Protein AF-A0A0F9FRK3-F1 (afdb_monomer)

Organism: NCBI:txid412755

pLDDT: mean 92.12, std 8.92, range [50.19, 98.56]

Secondary structure (DSSP, 8-state):
--SSHHHHHHHHHHHHHHHHHHHHH--TTHHHHHHHHHHHHHHHHHHHHHHT-SSHHHHHHHHHHHHHHHHHHHHHHHHHHHHHH--HHHHHHHHHHHHHHHHHHHHHHH--EEEEE-TTS-EEEEETTBBTTTBT-THHHHHHHHHHHHGGGGGTTTTHHHHHHHHHHHHHHHHHGGGS---TTHHHHHHHHHHHHTT-

Radius of gyration: 16.29 Å; Cα contacts (8 Å, |Δi|>4): 281; chains: 1; bounding box: 41×32×46 Å

Solvent-accessible surface area (backbone atoms only — not comparable to full-atom values): 10179 Å² total; per-residue (Å²): 52,48,77,42,39,65,57,13,44,52,32,21,52,55,15,44,53,47,19,53,49,31,45,71,67,54,52,94,54,23,53,39,52,18,54,34,32,44,38,53,27,48,37,29,48,27,48,22,49,39,65,70,40,92,48,69,69,56,30,26,54,26,48,41,54,28,53,51,33,58,48,38,33,25,21,47,35,14,41,34,41,16,75,69,66,70,39,65,68,32,46,54,50,20,55,53,30,47,51,52,37,52,53,46,55,51,44,58,76,76,55,58,42,51,76,48,73,43,100,86,58,25,73,41,74,42,37,80,71,46,46,60,86,27,40,86,42,73,64,47,51,59,49,47,58,46,31,63,51,57,44,45,66,80,45,62,76,61,31,51,68,56,52,49,54,53,50,52,48,52,50,50,30,65,72,62,30,89,78,77,50,80,58,40,57,54,40,59,48,45,34,50,48,38,60,53,54,74,80,87

Mean predicted aligned error: 3.76 Å

Nearest PDB structures (foldseek):
  7sin-assembly1_A  TM=5.332E-01  e=2.262E-02  Homo sapiens
  8jd4-assembly1_2  TM=5.357E-01  e=2.486E-01  Homo sapiens
  8zrk-assembly1_R  TM=4.343E-01  e=4.580E-01  Homo sapiens
  7wz4-assembly1_R  TM=3.984E-01  e=6.670E-01  Homo sapiens
  8tr0-assembly1_A  TM=4.541E-01  e=1.415E+00  Rattus norvegicus

Foldseek 3Di:
DALALVLLVVLLVLLQVLLVVLVVVDPLCSPLLSQLLNLLSVLSVLVSQLRPDPDQVSNQVSLLVNLLSLLCNLLSNLVSLCVSQVDPVSVVLNVVSVVLSVVSVVCSVVWGKDWDQDPVSDIDIDIPQDRSNQRVHVCRVVSSLCSNCVSLVSVPPLCVQLNVLVVVQVVVQVVVPPVPDRDNCSSVSSSSSSVSSVSD

Structure (mmCIF, N/CA/C/O backbone):
data_AF-A0A0F9FRK3-F1
#
_entry.id   AF-A0A0F9FRK3-F1
#
loop_
_atom_site.group_PDB
_atom_site.id
_atom_site.type_symbol
_atom_site.label_atom_id
_atom_site.label_alt_id
_atom_site.label_comp_id
_atom_site.label_asym_id
_atom_site.label_entity_id
_atom_site.label_seq_id
_atom_site.pdbx_PDB_ins_code
_atom_site.Cartn_x
_atom_site.Cartn_y
_atom_site.Cartn_z
_atom_site.occupancy
_atom_site.B_iso_or_equiv
_atom_site.auth_seq_id
_atom_site.auth_comp_id
_atom_site.auth_asym_id
_atom_site.auth_atom_id
_atom_site.pdbx_PDB_model_num
ATOM 1 N N . MET A 1 1 ? 3.952 -10.136 -4.970 1.00 69.19 1 MET A N 1
ATOM 2 C CA . MET A 1 1 ? 3.601 -9.883 -6.372 1.00 69.19 1 MET A CA 1
ATOM 3 C C . MET A 1 1 ? 2.998 -11.137 -6.967 1.00 69.19 1 MET A C 1
ATOM 5 O O . MET A 1 1 ? 3.603 -12.188 -6.880 1.00 69.19 1 MET A O 1
ATOM 9 N N . CYS A 1 2 ? 1.773 -11.082 -7.466 1.00 80.06 2 CYS A N 1
ATOM 10 C CA . CYS A 1 2 ? 1.124 -12.272 -7.999 1.00 80.06 2 CYS A CA 1
ATOM 11 C C . CYS A 1 2 ? 1.830 -12.811 -9.257 1.00 80.06 2 CYS A C 1
ATOM 13 O O . CYS A 1 2 ? 2.421 -12.062 -10.035 1.00 80.06 2 CYS A O 1
ATOM 15 N N . TYR A 1 3 ? 1.754 -14.129 -9.450 1.00 84.94 3 TYR A N 1
ATOM 16 C CA . TYR A 1 3 ? 2.494 -14.848 -10.496 1.00 84.94 3 TYR A CA 1
ATOM 17 C C . TYR A 1 3 ? 1.849 -14.777 -11.889 1.00 84.94 3 TYR A C 1
ATOM 19 O O . TYR A 1 3 ? 2.476 -15.162 -12.873 1.00 84.94 3 TYR A O 1
ATOM 27 N N . SER A 1 4 ? 0.595 -14.329 -11.984 1.00 89.38 4 SER A N 1
ATOM 28 C CA . SER A 1 4 ? -0.140 -14.241 -13.248 1.00 89.38 4 SER A CA 1
ATOM 29 C C . SER A 1 4 ? -1.269 -13.211 -13.184 1.00 89.38 4 SER A C 1
ATOM 31 O O . SER A 1 4 ? -1.700 -12.812 -12.094 1.00 89.38 4 SER A O 1
ATOM 33 N N . THR A 1 5 ? -1.786 -12.821 -14.356 1.00 92.19 5 THR A N 1
ATOM 34 C CA . THR A 1 5 ? -2.973 -11.960 -14.488 1.00 92.19 5 THR A CA 1
ATOM 35 C C . THR A 1 5 ? -4.166 -12.534 -13.727 1.00 92.19 5 THR A C 1
ATOM 37 O O . THR A 1 5 ? -4.841 -11.814 -12.994 1.00 92.19 5 THR A O 1
ATOM 40 N N . GLU A 1 6 ? -4.422 -13.834 -13.877 1.00 94.19 6 GLU A N 1
ATOM 41 C CA . GLU A 1 6 ? -5.564 -14.524 -13.277 1.00 94.19 6 GLU A CA 1
ATOM 42 C C . GLU A 1 6 ? -5.482 -14.493 -11.752 1.00 94.19 6 GLU A C 1
ATOM 44 O O . GLU A 1 6 ? -6.454 -14.123 -11.094 1.00 94.19 6 GLU A O 1
ATOM 49 N N . SER A 1 7 ? -4.318 -14.822 -11.177 1.00 91.12 7 SER A N 1
ATOM 50 C CA . SER A 1 7 ? -4.131 -14.786 -9.723 1.00 91.12 7 SER A CA 1
ATOM 51 C C . SER A 1 7 ? -4.318 -13.374 -9.162 1.00 91.12 7 SER A C 1
ATOM 53 O O . SER A 1 7 ? -4.981 -13.204 -8.137 1.00 91.12 7 SER A O 1
ATOM 55 N N . SER A 1 8 ? -3.789 -12.357 -9.849 1.00 92.50 8 SER A N 1
ATOM 56 C CA . SER A 1 8 ? -3.961 -10.949 -9.479 1.00 92.50 8 SER A CA 1
ATOM 57 C C . SER A 1 8 ? -5.436 -10.522 -9.496 1.00 92.50 8 SER A C 1
ATOM 59 O O . SER A 1 8 ? -5.916 -9.928 -8.529 1.00 92.50 8 SER A O 1
ATOM 61 N N . LEU A 1 9 ? -6.184 -10.863 -10.551 1.00 95.12 9 LEU A N 1
ATOM 62 C CA . LEU A 1 9 ? -7.606 -10.521 -10.661 1.00 95.12 9 LEU A CA 1
ATOM 63 C C . LEU A 1 9 ? -8.463 -11.245 -9.620 1.00 95.12 9 LEU A C 1
ATOM 65 O O . LEU A 1 9 ? -9.326 -10.618 -9.010 1.00 95.12 9 LEU A O 1
ATOM 69 N N . ILE A 1 10 ? -8.213 -12.534 -9.376 1.00 95.38 10 ILE A N 1
ATOM 70 C CA . ILE A 1 10 ? -8.935 -13.304 -8.353 1.00 95.38 10 ILE A CA 1
ATOM 71 C C . ILE A 1 10 ? -8.713 -12.683 -6.970 1.00 95.38 10 ILE A C 1
ATOM 73 O O . ILE A 1 10 ? -9.680 -12.448 -6.242 1.00 95.38 10 ILE A O 1
ATOM 77 N N . ALA A 1 11 ? -7.462 -12.366 -6.621 1.00 94.62 11 ALA A N 1
ATOM 78 C CA . ALA A 1 11 ? -7.140 -11.718 -5.353 1.00 94.62 11 ALA A CA 1
ATOM 79 C C . ALA A 1 11 ? -7.850 -10.362 -5.212 1.00 94.62 11 ALA A C 1
ATOM 81 O O . ALA A 1 11 ? -8.456 -10.092 -4.174 1.00 94.62 11 ALA A O 1
ATOM 82 N N . TRP A 1 12 ? -7.839 -9.541 -6.268 1.00 96.62 12 TRP A N 1
ATOM 83 C CA . TRP A 1 12 ? -8.541 -8.258 -6.288 1.00 96.62 12 TRP A CA 1
ATOM 84 C C . TRP A 1 12 ? -10.053 -8.417 -6.084 1.00 96.62 12 TRP A C 1
ATOM 86 O O . TRP A 1 12 ? -10.611 -7.762 -5.205 1.00 96.62 12 TRP A O 1
ATOM 96 N N . VAL A 1 13 ? -10.711 -9.314 -6.828 1.00 97.75 13 VAL A N 1
ATOM 97 C CA . VAL A 1 13 ? -12.161 -9.551 -6.711 1.00 97.75 13 VAL A CA 1
ATOM 98 C C . VAL A 1 13 ? -12.533 -9.981 -5.294 1.00 97.75 13 VAL A C 1
ATOM 100 O O . VAL A 1 13 ? -13.445 -9.400 -4.704 1.00 97.75 13 VAL A O 1
ATOM 103 N N . ILE A 1 14 ? -11.816 -10.956 -4.723 1.00 97.50 14 ILE A N 1
ATOM 104 C CA . ILE A 1 14 ? -12.076 -11.437 -3.358 1.00 97.50 14 ILE A CA 1
ATOM 105 C C . ILE A 1 14 ? -11.960 -10.280 -2.360 1.00 97.50 14 ILE A C 1
ATOM 107 O O . ILE A 1 14 ? -12.875 -10.049 -1.566 1.00 97.50 14 ILE A O 1
ATOM 111 N N . SER A 1 15 ? -10.865 -9.519 -2.419 1.00 97.38 15 SER A N 1
ATOM 112 C CA . SER A 1 15 ? -10.636 -8.394 -1.513 1.00 97.38 15 SER A CA 1
ATOM 113 C C . SER A 1 15 ? -11.670 -7.281 -1.674 1.00 97.38 15 SER A C 1
ATOM 115 O O . SER A 1 15 ? -12.156 -6.763 -0.670 1.00 97.38 15 SER A O 1
ATOM 117 N N . VAL A 1 16 ? -12.068 -6.930 -2.899 1.00 98.00 16 VAL A N 1
ATOM 118 C CA . VAL A 1 16 ? -13.096 -5.905 -3.136 1.00 98.00 16 VAL A CA 1
ATOM 119 C C . VAL A 1 16 ? -14.448 -6.339 -2.587 1.00 98.00 16 VAL A C 1
ATOM 121 O O . VAL A 1 16 ? -15.093 -5.542 -1.907 1.00 98.00 16 VAL A O 1
ATOM 124 N N . VAL A 1 17 ? -14.862 -7.588 -2.819 1.00 98.44 17 VAL A N 1
ATOM 125 C CA . VAL A 1 17 ? -16.123 -8.128 -2.284 1.00 98.44 17 VAL A CA 1
ATOM 126 C C . VAL A 1 17 ? -16.128 -8.073 -0.758 1.00 98.44 17 VAL A C 1
ATOM 128 O O . VAL A 1 17 ? -17.098 -7.594 -0.166 1.00 98.44 17 VAL A O 1
ATOM 131 N N . ILE A 1 18 ? -15.036 -8.491 -0.113 1.00 98.31 18 ILE A N 1
ATOM 132 C CA . ILE A 1 18 ? -14.905 -8.413 1.346 1.00 98.31 18 ILE A CA 1
ATOM 133 C C . ILE A 1 18 ? -14.914 -6.954 1.824 1.00 98.31 18 ILE A C 1
ATOM 135 O O . ILE A 1 18 ? -15.607 -6.635 2.788 1.00 98.31 18 ILE A O 1
ATOM 139 N N . GLY A 1 19 ? -14.210 -6.050 1.138 1.00 98.25 19 GLY A N 1
ATOM 140 C CA . GLY A 1 19 ? -14.222 -4.619 1.445 1.00 98.25 19 GLY A CA 1
ATOM 141 C C . GLY A 1 19 ? -15.629 -4.017 1.363 1.00 98.25 19 GLY A C 1
ATOM 142 O O . GLY A 1 19 ? -16.055 -3.327 2.285 1.00 98.25 19 GLY A O 1
ATOM 143 N N . CYS A 1 20 ? -16.396 -4.349 0.320 1.00 98.50 20 CYS A N 1
ATOM 144 C CA . CYS A 1 20 ? -17.799 -3.949 0.174 1.00 98.50 20 CYS A CA 1
ATOM 145 C C . CYS A 1 20 ? -18.683 -4.516 1.289 1.00 98.50 20 CYS A C 1
ATOM 147 O O . CYS A 1 20 ? -19.511 -3.795 1.849 1.00 98.50 20 CYS A O 1
ATOM 149 N N . TYR A 1 21 ? -18.486 -5.787 1.644 1.00 98.56 21 TYR A N 1
ATOM 150 C CA . TYR A 1 21 ? -19.189 -6.413 2.759 1.00 98.56 21 TYR A CA 1
ATOM 151 C C . TYR A 1 21 ? -18.913 -5.686 4.081 1.00 98.56 21 TYR A C 1
ATOM 153 O O . TYR A 1 21 ? -19.861 -5.324 4.778 1.00 98.56 21 TYR A O 1
ATOM 161 N N . LEU A 1 22 ? -17.644 -5.414 4.409 1.00 98.19 22 LEU A N 1
ATOM 162 C CA . LEU A 1 22 ? -17.275 -4.680 5.623 1.00 98.19 22 LEU A CA 1
ATOM 163 C C . LEU A 1 22 ? -17.866 -3.273 5.610 1.00 98.19 22 LEU A C 1
ATOM 165 O O . LEU A 1 22 ? -18.503 -2.861 6.577 1.00 98.19 22 LEU A O 1
ATOM 169 N N . TRP A 1 23 ? -17.742 -2.562 4.491 1.00 98.31 23 TRP A N 1
ATOM 170 C CA . TRP A 1 23 ? -18.302 -1.224 4.350 1.00 98.31 23 TRP A CA 1
ATOM 171 C C . TRP A 1 23 ? -19.806 -1.181 4.651 1.00 98.31 23 TRP A C 1
ATOM 173 O O . TRP A 1 23 ? -20.264 -0.289 5.367 1.00 98.31 23 TRP A O 1
ATOM 183 N N . ASN A 1 24 ? -20.562 -2.163 4.150 1.00 98.25 24 ASN A N 1
ATOM 184 C CA . ASN A 1 24 ? -21.998 -2.277 4.398 1.00 98.25 24 ASN A CA 1
ATOM 185 C C . ASN A 1 24 ? -22.322 -2.730 5.835 1.00 98.25 24 ASN A C 1
ATOM 187 O O . ASN A 1 24 ? -23.267 -2.230 6.439 1.00 98.25 24 ASN A O 1
ATOM 191 N N . ARG A 1 25 ? -21.525 -3.645 6.404 1.00 97.88 25 ARG A N 1
ATOM 192 C CA . ARG A 1 25 ? -21.672 -4.133 7.787 1.00 97.88 25 ARG A CA 1
ATOM 193 C C . ARG A 1 25 ? -21.459 -3.021 8.821 1.00 97.88 25 ARG A C 1
ATOM 195 O O . ARG A 1 25 ? -22.154 -2.994 9.834 1.00 97.88 25 ARG A O 1
ATOM 202 N N . ASN A 1 26 ? -20.537 -2.100 8.544 1.00 96.50 26 ASN A N 1
ATOM 203 C CA . ASN A 1 26 ? -20.364 -0.827 9.242 1.00 96.50 26 ASN A CA 1
ATOM 204 C C . ASN A 1 26 ? -20.206 -0.910 10.780 1.00 96.50 26 ASN A C 1
ATOM 206 O O . ASN A 1 26 ? -20.708 -0.058 11.517 1.00 96.50 26 ASN A O 1
ATOM 210 N N . ARG A 1 27 ? -19.492 -1.916 11.297 1.00 95.06 27 ARG A N 1
ATOM 211 C CA . ARG A 1 27 ? -19.019 -1.927 12.693 1.00 95.06 27 ARG A CA 1
ATOM 212 C C . ARG A 1 27 ? -17.909 -0.893 12.902 1.00 95.06 27 ARG A C 1
ATOM 214 O O . ARG A 1 27 ? -17.405 -0.286 11.958 1.00 95.06 27 ARG A O 1
ATOM 221 N N . LYS A 1 28 ? -17.501 -0.717 14.164 1.00 92.69 28 LYS A N 1
ATOM 222 C CA . LYS A 1 28 ? -16.597 0.346 14.643 1.00 92.69 28 LYS A CA 1
ATOM 223 C C . LYS A 1 28 ? -15.355 0.583 13.767 1.00 92.69 28 LYS A C 1
ATOM 225 O O . LYS A 1 28 ? -14.987 1.736 13.567 1.00 92.69 28 LYS A O 1
ATOM 230 N N . TYR A 1 29 ? -14.731 -0.474 13.244 1.00 95.19 29 TYR A N 1
ATOM 231 C CA . TYR A 1 29 ? -13.506 -0.386 12.435 1.00 95.19 29 TYR A CA 1
ATOM 232 C C . TYR A 1 29 ? -13.678 -0.877 10.993 1.00 95.19 29 TYR A C 1
ATOM 234 O O . TYR A 1 29 ? -12.717 -0.897 10.227 1.00 95.19 29 TYR A O 1
ATOM 242 N N . ASP A 1 30 ? -14.902 -1.207 10.582 1.00 96.56 30 ASP A N 1
ATOM 243 C CA . ASP A 1 30 ? -15.156 -1.814 9.277 1.00 96.56 30 ASP A CA 1
ATOM 244 C C . ASP A 1 30 ? -14.827 -0.872 8.128 1.00 96.56 30 ASP A C 1
ATOM 246 O O . ASP A 1 30 ? -14.153 -1.272 7.187 1.00 96.56 30 ASP A O 1
ATOM 250 N N . ARG A 1 31 ? -15.258 0.394 8.201 1.00 97.31 31 ARG A N 1
ATOM 251 C CA . ARG A 1 31 ? -14.970 1.369 7.135 1.00 97.31 31 ARG A CA 1
ATOM 252 C C . ARG A 1 31 ? -13.483 1.651 6.998 1.00 97.31 31 ARG A C 1
ATOM 254 O O . ARG A 1 31 ? -13.006 1.898 5.893 1.00 97.31 31 ARG A O 1
ATOM 261 N N . TRP A 1 32 ? -12.763 1.612 8.117 1.00 97.19 32 TRP A N 1
ATOM 262 C CA . TRP A 1 32 ? -11.317 1.758 8.107 1.00 97.19 32 TRP A CA 1
ATOM 263 C C . TRP A 1 32 ? -10.687 0.568 7.386 1.00 97.19 32 TRP A C 1
ATOM 265 O O . TRP A 1 32 ? -10.025 0.767 6.366 1.00 97.19 32 TRP A O 1
ATOM 275 N N . ASN A 1 33 ? -10.961 -0.655 7.839 1.00 97.50 33 ASN A N 1
ATOM 276 C CA . ASN A 1 33 ? -10.417 -1.856 7.211 1.00 97.50 33 ASN A CA 1
ATOM 277 C C . ASN A 1 33 ? -10.825 -1.968 5.733 1.00 97.50 33 ASN A C 1
ATOM 279 O O . ASN A 1 33 ? -9.982 -2.262 4.895 1.00 97.50 33 ASN A O 1
ATOM 283 N N . ALA A 1 34 ? -12.078 -1.665 5.386 1.00 98.12 34 ALA A N 1
ATOM 284 C CA . ALA A 1 34 ? -12.571 -1.662 4.010 1.00 98.12 34 ALA A CA 1
ATOM 285 C C . ALA A 1 34 ? -11.808 -0.676 3.115 1.00 98.12 34 ALA A C 1
ATOM 287 O O . ALA A 1 34 ? -11.367 -1.057 2.033 1.00 98.12 34 ALA A O 1
ATOM 288 N N . SER A 1 35 ? -11.588 0.560 3.582 1.00 98.06 35 SER A N 1
ATOM 289 C CA . SER A 1 35 ? -10.809 1.561 2.839 1.00 98.06 35 SER A CA 1
ATOM 290 C C . SER A 1 35 ? -9.392 1.064 2.568 1.00 98.06 35 SER A C 1
ATOM 292 O O . SER A 1 35 ? -8.917 1.129 1.435 1.00 98.06 35 SER A O 1
ATOM 294 N N . PHE A 1 36 ? -8.735 0.512 3.593 1.00 97.44 36 PHE A N 1
ATOM 295 C CA . PHE A 1 36 ? -7.398 -0.048 3.443 1.00 97.44 36 PHE A CA 1
ATOM 296 C C . PHE A 1 36 ? -7.381 -1.249 2.491 1.00 97.44 36 PHE A C 1
ATOM 298 O O . PHE A 1 36 ? -6.521 -1.307 1.620 1.00 97.44 36 PHE A O 1
ATOM 305 N N . ILE A 1 37 ? -8.347 -2.167 2.591 1.00 97.62 37 ILE A N 1
ATOM 306 C CA . ILE A 1 37 ? -8.472 -3.331 1.702 1.00 97.62 37 ILE A CA 1
ATOM 307 C C . ILE A 1 37 ? -8.656 -2.900 0.247 1.00 97.62 37 ILE A C 1
ATOM 309 O O . ILE A 1 37 ? -8.016 -3.469 -0.635 1.00 97.62 37 ILE A O 1
ATOM 313 N N . TRP A 1 38 ? -9.481 -1.893 -0.038 1.00 98.25 38 TRP A N 1
ATOM 314 C CA . TRP A 1 38 ? -9.643 -1.388 -1.404 1.00 98.25 38 TRP A CA 1
ATOM 315 C C . TRP A 1 38 ? -8.353 -0.779 -1.947 1.00 98.25 38 TRP A C 1
ATOM 317 O O . TRP A 1 38 ? -7.961 -1.085 -3.071 1.00 98.25 38 TRP A O 1
ATOM 327 N N . THR A 1 39 ? -7.650 0.027 -1.149 1.00 97.50 39 THR A N 1
ATOM 328 C CA . THR A 1 39 ? -6.352 0.577 -1.561 1.00 97.50 39 THR A CA 1
ATOM 329 C C . THR A 1 39 ? -5.306 -0.518 -1.735 1.00 97.50 39 THR A C 1
ATOM 331 O O . THR A 1 39 ? -4.566 -0.507 -2.713 1.00 97.50 39 THR A O 1
ATOM 334 N N . PHE A 1 40 ? -5.254 -1.489 -0.825 1.00 95.00 40 PHE A N 1
ATOM 335 C CA . PHE A 1 40 ? -4.292 -2.578 -0.896 1.00 95.00 40 PHE A CA 1
ATOM 336 C C . PHE A 1 40 ? -4.557 -3.466 -2.113 1.00 95.00 40 PHE A C 1
ATOM 338 O O . PHE A 1 40 ? -3.632 -3.712 -2.876 1.00 95.00 40 PHE A O 1
ATOM 345 N N . SER A 1 41 ? -5.816 -3.858 -2.338 1.00 96.06 41 SER A N 1
ATOM 346 C CA . SER A 1 41 ? -6.239 -4.719 -3.453 1.00 96.06 41 SER A CA 1
ATOM 347 C C . SER A 1 41 ? -6.101 -4.068 -4.830 1.00 96.06 41 SER A C 1
ATOM 349 O O . SER A 1 41 ? -5.899 -4.761 -5.828 1.00 96.06 41 SER A O 1
ATOM 351 N N . ALA A 1 42 ? -6.172 -2.737 -4.918 1.00 97.06 42 ALA A N 1
ATOM 352 C CA . ALA A 1 42 ? -5.942 -2.030 -6.174 1.00 97.06 42 ALA A CA 1
ATOM 353 C C . ALA A 1 42 ? -4.526 -2.275 -6.734 1.00 97.06 42 ALA A C 1
ATOM 355 O O . ALA A 1 42 ? -4.350 -2.253 -7.949 1.00 97.06 42 ALA A O 1
ATOM 356 N N . VAL A 1 43 ? -3.533 -2.608 -5.896 1.00 95.31 43 VAL A N 1
ATOM 357 C CA . VAL A 1 43 ? -2.200 -3.027 -6.371 1.00 95.31 43 VAL A CA 1
ATOM 358 C C . VAL A 1 43 ? -2.296 -4.258 -7.273 1.00 95.31 43 VAL A C 1
ATOM 360 O O . VAL A 1 43 ? -1.653 -4.298 -8.318 1.00 95.31 43 VAL A O 1
ATOM 363 N N . GLN A 1 44 ? -3.126 -5.236 -6.915 1.00 95.12 44 GLN A N 1
ATOM 364 C CA . GLN A 1 44 ? -3.314 -6.474 -7.667 1.00 95.12 44 GLN A CA 1
ATOM 365 C C . GLN A 1 44 ? -4.035 -6.198 -8.988 1.00 95.12 44 GLN A C 1
ATOM 367 O O . GLN A 1 44 ? -3.682 -6.784 -10.007 1.00 95.12 44 GLN A O 1
ATOM 372 N N . LEU A 1 45 ? -4.977 -5.250 -9.013 1.00 96.56 45 LEU A N 1
ATOM 373 C CA . LEU A 1 45 ? -5.591 -4.796 -10.262 1.00 96.56 45 LEU A CA 1
ATOM 374 C C . LEU A 1 45 ? -4.548 -4.202 -11.223 1.00 96.56 45 LEU A C 1
ATOM 376 O O . LEU A 1 45 ? -4.525 -4.547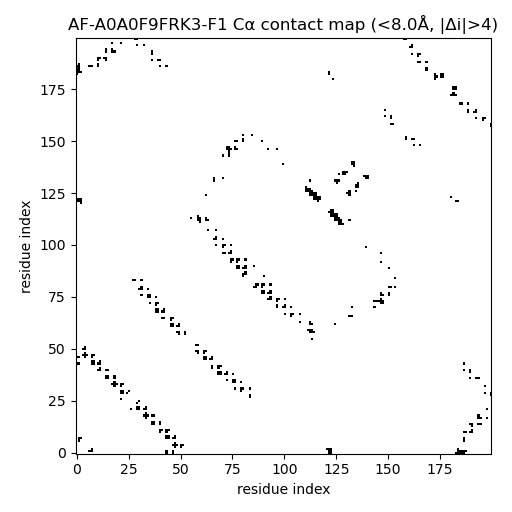 -12.405 1.00 96.56 45 LEU A O 1
ATOM 380 N N . TRP A 1 46 ? -3.657 -3.340 -10.726 1.00 97.06 46 TRP A N 1
ATOM 381 C CA . TRP A 1 46 ? -2.599 -2.751 -11.555 1.00 97.06 46 TRP A CA 1
ATOM 382 C C . TRP A 1 46 ? -1.568 -3.784 -11.995 1.00 97.06 46 TRP A C 1
ATOM 384 O O . TRP A 1 46 ? -1.117 -3.749 -13.136 1.00 97.06 46 TRP A O 1
ATOM 394 N N . GLU A 1 47 ? -1.251 -4.747 -11.137 1.00 93.88 47 GLU A N 1
ATOM 395 C CA . GLU A 1 47 ? -0.372 -5.866 -11.462 1.00 93.88 47 GLU A CA 1
ATOM 396 C C . GLU A 1 47 ? -0.936 -6.748 -12.587 1.00 93.88 47 GLU A C 1
ATOM 398 O O . GLU A 1 47 ? -0.210 -7.077 -13.523 1.00 93.88 47 GLU A O 1
ATOM 403 N N . ALA A 1 48 ? -2.239 -7.051 -12.574 1.00 95.31 48 ALA A N 1
ATOM 404 C CA . ALA A 1 48 ? -2.908 -7.716 -13.696 1.00 95.31 48 ALA A CA 1
ATOM 405 C C . ALA A 1 48 ? -2.805 -6.901 -15.000 1.00 95.31 48 ALA A C 1
ATOM 407 O O . ALA A 1 48 ? -2.605 -7.470 -16.078 1.00 95.31 48 ALA A O 1
ATOM 408 N N . GLY A 1 49 ? -2.885 -5.570 -14.905 1.00 96.62 49 GLY A N 1
ATOM 409 C CA . GLY A 1 49 ? -2.628 -4.662 -16.025 1.00 96.62 49 GLY A CA 1
ATOM 410 C C . GLY A 1 49 ? -1.199 -4.774 -16.567 1.00 96.62 49 GLY A C 1
ATOM 411 O O . GLY A 1 49 ? -1.007 -4.853 -17.781 1.00 96.62 49 GLY A O 1
ATOM 412 N N . ILE A 1 50 ? -0.194 -4.859 -15.686 1.00 95.88 50 ILE A N 1
ATOM 413 C CA . ILE A 1 50 ? 1.212 -5.064 -16.078 1.00 95.88 50 ILE A CA 1
ATOM 414 C C . ILE A 1 50 ? 1.375 -6.407 -16.795 1.00 95.88 50 ILE A C 1
ATOM 416 O O . ILE A 1 50 ? 1.966 -6.447 -17.873 1.00 95.88 50 ILE A O 1
ATOM 420 N N . TRP A 1 51 ? 0.821 -7.492 -16.252 1.00 94.12 51 TRP A N 1
ATOM 421 C CA . TRP A 1 51 ? 0.897 -8.817 -16.875 1.00 94.12 51 TRP A CA 1
ATOM 422 C C . TRP A 1 51 ? 0.234 -8.880 -18.256 1.00 94.12 51 TRP A C 1
ATOM 424 O O . TRP A 1 51 ? 0.727 -9.575 -19.141 1.00 94.12 51 TRP A O 1
ATOM 434 N N . SER A 1 52 ? -0.847 -8.124 -18.452 1.00 95.38 52 SER A N 1
ATOM 435 C CA . SER A 1 52 ? -1.617 -8.097 -19.706 1.00 95.38 52 SER A CA 1
ATOM 436 C C . SER A 1 52 ? -1.082 -7.100 -20.740 1.00 95.38 52 SER A C 1
ATOM 438 O O . SER A 1 52 ? -1.602 -7.008 -21.851 1.00 95.38 52 SER A O 1
ATOM 440 N N . SER A 1 53 ? -0.070 -6.313 -20.380 1.00 96.06 53 SER A N 1
ATOM 441 C CA . SER A 1 53 ? 0.482 -5.277 -21.247 1.00 96.06 53 SER A CA 1
ATOM 442 C C . SER A 1 53 ? 1.238 -5.865 -22.444 1.00 96.06 53 SER A C 1
ATOM 444 O O . SER A 1 53 ? 2.004 -6.821 -22.321 1.00 96.06 53 SER A O 1
ATOM 446 N N . THR A 1 54 ? 1.077 -5.253 -23.618 1.00 93.69 54 THR A N 1
ATOM 447 C CA . THR A 1 54 ? 1.757 -5.701 -24.850 1.00 93.69 54 THR A CA 1
ATOM 448 C C . THR A 1 54 ? 2.987 -4.867 -25.198 1.00 93.69 54 THR A C 1
ATOM 450 O O . THR A 1 54 ? 3.775 -5.245 -26.062 1.00 93.69 54 THR A O 1
ATOM 453 N N . ASN A 1 55 ? 3.171 -3.720 -24.540 1.00 96.12 55 ASN A N 1
ATOM 454 C CA . ASN A 1 55 ? 4.277 -2.807 -24.803 1.00 96.12 55 ASN A CA 1
ATOM 455 C C . ASN A 1 55 ? 4.748 -2.073 -23.538 1.00 96.12 55 ASN A C 1
ATOM 457 O O . ASN A 1 55 ? 4.035 -1.969 -22.538 1.00 96.12 55 ASN A O 1
ATOM 461 N N . LYS A 1 56 ? 5.958 -1.507 -23.614 1.00 94.75 56 LYS A N 1
ATOM 462 C CA . LYS A 1 56 ? 6.615 -0.809 -22.496 1.00 94.75 56 LYS A CA 1
ATOM 463 C C . LYS A 1 56 ? 5.861 0.439 -22.020 1.00 94.75 56 LYS A C 1
ATOM 465 O O . LYS A 1 56 ? 5.935 0.780 -20.844 1.00 94.75 56 LYS A O 1
ATOM 470 N N . SER A 1 57 ? 5.131 1.119 -22.906 1.00 96.38 57 SER A N 1
ATOM 471 C CA . SER A 1 57 ? 4.369 2.323 -22.546 1.00 96.38 57 SER A CA 1
ATOM 472 C C . SER A 1 57 ? 3.195 1.984 -21.621 1.00 96.38 57 SER A C 1
ATOM 474 O O . SER A 1 57 ? 3.032 2.617 -20.579 1.00 96.38 57 SER A O 1
ATOM 476 N N . GLN A 1 58 ? 2.444 0.924 -21.939 1.00 96.81 58 GLN A N 1
ATOM 477 C CA . GLN A 1 58 ? 1.380 0.402 -21.075 1.00 96.81 58 GLN A CA 1
ATOM 478 C C . GLN A 1 58 ? 1.928 -0.083 -19.727 1.00 96.81 58 GLN A C 1
ATOM 480 O O . GLN A 1 58 ? 1.353 0.231 -18.689 1.00 96.81 58 GLN A O 1
ATOM 485 N N . GLN A 1 59 ? 3.065 -0.791 -19.724 1.00 95.94 59 GLN A N 1
ATOM 486 C CA . GLN A 1 59 ? 3.726 -1.228 -18.483 1.00 95.94 59 GLN A CA 1
ATOM 487 C C . GLN A 1 59 ? 4.052 -0.053 -17.570 1.00 95.94 59 GLN A C 1
ATOM 489 O O . GLN A 1 59 ? 3.686 -0.060 -16.398 1.00 95.94 59 GLN A O 1
ATOM 494 N N . ASN A 1 60 ? 4.696 0.975 -18.121 1.00 97.25 60 ASN A N 1
ATOM 495 C CA . ASN A 1 60 ? 5.048 2.180 -17.383 1.00 97.25 60 ASN A CA 1
ATOM 496 C C . ASN A 1 60 ? 3.804 2.885 -16.817 1.00 97.25 60 ASN A C 1
ATOM 498 O O . ASN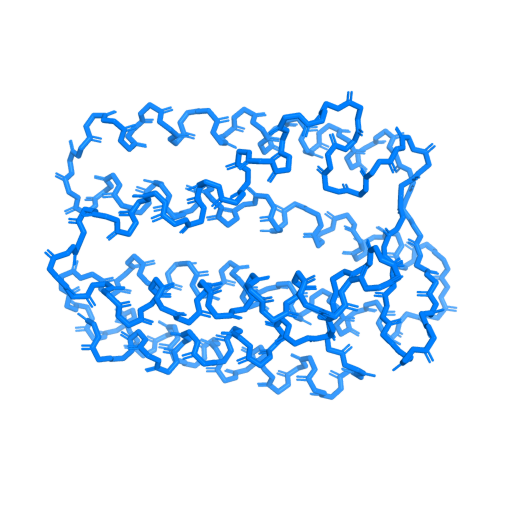 A 1 60 ? 3.811 3.314 -15.667 1.00 97.25 60 ASN A O 1
ATOM 502 N N . PHE A 1 61 ? 2.710 2.959 -17.584 1.00 98.00 61 PHE A N 1
ATOM 503 C CA . PHE A 1 61 ? 1.442 3.509 -17.096 1.00 98.00 61 PHE A CA 1
ATOM 504 C C . PHE A 1 61 ? 0.913 2.747 -15.871 1.00 98.00 61 PHE A C 1
ATOM 506 O O . PHE A 1 61 ? 0.631 3.364 -14.842 1.00 98.00 61 PHE A O 1
ATOM 513 N N . TYR A 1 62 ? 0.832 1.415 -15.936 1.00 98.00 62 TYR A N 1
ATOM 514 C CA . TYR A 1 62 ? 0.361 0.621 -14.798 1.00 98.00 62 TYR A CA 1
ATOM 515 C C . TYR A 1 62 ? 1.319 0.671 -13.605 1.00 98.00 62 TYR A C 1
ATOM 517 O O . TYR A 1 62 ? 0.855 0.740 -12.471 1.00 98.00 62 TYR A O 1
ATOM 525 N N . LEU A 1 63 ? 2.635 0.714 -13.830 1.00 97.19 63 LEU A N 1
ATOM 526 C CA . LEU A 1 63 ? 3.626 0.883 -12.762 1.00 97.19 63 LEU A CA 1
ATOM 527 C C . LEU A 1 63 ? 3.476 2.228 -12.035 1.00 97.19 63 LEU A C 1
ATOM 529 O O . LEU A 1 63 ? 3.611 2.273 -10.814 1.00 97.19 63 LEU A O 1
ATOM 533 N N . LYS A 1 64 ? 3.123 3.307 -12.745 1.00 98.12 64 LYS A N 1
ATOM 534 C CA . LYS A 1 64 ? 2.812 4.609 -12.126 1.00 98.12 64 LYS A CA 1
ATOM 535 C C . LYS A 1 64 ? 1.588 4.528 -11.218 1.00 98.12 64 LYS A C 1
ATOM 537 O O . LYS A 1 64 ? 1.634 5.005 -10.084 1.00 98.12 64 LYS A O 1
ATOM 542 N N . LEU A 1 65 ? 0.509 3.897 -11.689 1.00 98.31 65 LEU A N 1
ATOM 543 C CA . LEU A 1 65 ? -0.691 3.666 -10.874 1.00 98.31 65 LEU A CA 1
ATOM 544 C C . LEU A 1 65 ? -0.391 2.775 -9.666 1.00 98.31 65 LEU A C 1
ATOM 546 O O . LEU A 1 65 ? -0.866 3.042 -8.558 1.00 98.31 65 LEU A O 1
ATOM 550 N N . LEU A 1 66 ? 0.438 1.752 -9.869 1.00 96.88 66 LEU A N 1
ATOM 551 C CA . LEU A 1 66 ? 0.881 0.845 -8.826 1.00 96.88 66 LEU A CA 1
ATOM 552 C C . LEU A 1 66 ? 1.643 1.595 -7.738 1.00 96.88 66 LEU A C 1
ATOM 554 O O . LEU A 1 66 ? 1.285 1.471 -6.570 1.00 96.88 66 LEU A O 1
ATOM 558 N N . LEU A 1 67 ? 2.641 2.404 -8.103 1.00 96.69 67 LEU A N 1
ATOM 559 C CA . LEU A 1 67 ? 3.441 3.171 -7.150 1.00 96.69 67 LEU A CA 1
ATOM 560 C C . LEU A 1 67 ? 2.574 4.139 -6.327 1.00 96.69 67 LEU A C 1
ATOM 562 O O . LEU A 1 67 ? 2.683 4.178 -5.099 1.00 96.69 67 LEU A O 1
ATOM 566 N N . LEU A 1 68 ? 1.670 4.869 -6.991 1.00 98.06 68 LEU A N 1
ATOM 567 C CA . LEU A 1 68 ? 0.719 5.775 -6.334 1.00 98.06 68 LEU A CA 1
ATOM 568 C C . LEU A 1 68 ? -0.184 5.048 -5.340 1.00 98.06 68 LEU A C 1
ATOM 570 O O . LEU A 1 68 ? -0.431 5.547 -4.245 1.00 98.06 68 LEU A O 1
ATOM 574 N N . THR A 1 69 ? -0.679 3.875 -5.725 1.00 97.44 69 THR A N 1
ATOM 575 C CA . THR A 1 69 ? -1.573 3.065 -4.893 1.00 97.44 69 THR A CA 1
ATOM 576 C C . THR A 1 69 ? -0.824 2.459 -3.714 1.00 97.44 69 THR A C 1
ATOM 578 O O . THR A 1 69 ? -1.326 2.466 -2.593 1.00 97.44 69 THR A O 1
ATOM 581 N N . LEU A 1 70 ? 0.403 1.988 -3.941 1.00 95.31 70 LEU A N 1
ATOM 582 C CA . LEU A 1 70 ? 1.260 1.421 -2.909 1.00 95.31 70 LEU A CA 1
ATOM 583 C C . LEU A 1 70 ? 1.533 2.457 -1.816 1.00 95.31 70 LEU A C 1
ATOM 585 O O . LEU A 1 70 ? 1.250 2.201 -0.650 1.00 95.31 70 LEU A O 1
ATOM 589 N N . LEU A 1 71 ? 1.960 3.669 -2.177 1.00 96.25 71 LEU A N 1
ATOM 590 C CA . LEU A 1 71 ? 2.194 4.731 -1.192 1.00 96.25 71 LEU A CA 1
ATOM 591 C C . LEU A 1 71 ? 0.911 5.412 -0.684 1.00 96.25 71 LEU A C 1
ATOM 593 O O . LEU A 1 71 ? 0.954 6.095 0.339 1.00 96.25 71 LEU A O 1
ATOM 597 N N . ALA A 1 72 ? -0.247 5.164 -1.304 1.00 98.06 72 ALA A N 1
ATOM 598 C CA . ALA A 1 72 ? -1.542 5.533 -0.732 1.00 98.06 72 ALA A CA 1
ATOM 599 C C . ALA A 1 72 ? -1.953 4.631 0.444 1.00 98.06 72 ALA A C 1
ATOM 601 O O . ALA A 1 72 ? -2.726 5.074 1.288 1.00 98.06 72 ALA A O 1
ATOM 602 N N . GLN A 1 73 ? -1.438 3.401 0.551 1.00 97.06 73 GLN A N 1
ATOM 603 C CA . GLN A 1 73 ? -1.789 2.482 1.643 1.00 97.06 73 GLN A CA 1
ATOM 604 C C . GLN A 1 73 ? -1.541 3.074 3.044 1.00 97.06 73 GLN A C 1
ATOM 606 O O . GLN A 1 73 ? -2.501 3.154 3.813 1.00 97.06 73 GLN A O 1
ATOM 611 N N . PRO A 1 74 ? -0.327 3.547 3.409 1.00 97.44 74 PRO A N 1
ATOM 612 C CA . PRO A 1 74 ? -0.101 4.148 4.726 1.00 97.44 74 PRO A CA 1
ATOM 613 C C . PRO A 1 74 ? -0.889 5.452 4.927 1.00 97.44 74 PRO A C 1
ATOM 615 O O . PRO A 1 74 ? -1.330 5.739 6.041 1.00 97.44 74 PRO A O 1
ATOM 618 N N . LEU A 1 75 ? -1.127 6.223 3.859 1.00 98.31 75 LEU A N 1
ATOM 619 C CA . LEU A 1 75 ? -1.970 7.419 3.906 1.00 98.31 75 LEU A CA 1
ATOM 620 C C . LEU A 1 75 ? -3.415 7.064 4.278 1.00 98.31 75 LEU A C 1
ATOM 622 O O . LEU A 1 75 ? -3.960 7.617 5.229 1.00 98.31 75 LEU A O 1
ATOM 626 N N . VAL A 1 76 ? -4.029 6.114 3.572 1.00 98.25 76 VAL A N 1
ATOM 627 C CA . VAL A 1 76 ? -5.405 5.667 3.831 1.00 98.25 76 VAL A CA 1
ATOM 628 C C . VAL A 1 76 ? -5.514 5.023 5.208 1.00 98.25 76 VAL A C 1
ATOM 630 O O . VAL A 1 76 ? -6.491 5.267 5.919 1.00 98.25 76 VAL A O 1
ATOM 633 N N . GLN A 1 77 ? -4.499 4.261 5.612 1.00 97.31 77 GLN A N 1
ATOM 634 C CA . GLN A 1 77 ? -4.450 3.593 6.904 1.00 97.31 77 GLN A CA 1
ATOM 635 C C . GLN A 1 77 ? -4.401 4.591 8.068 1.00 97.31 77 GLN A C 1
ATOM 637 O O . GLN A 1 77 ? -5.173 4.484 9.022 1.00 97.31 77 GLN A O 1
ATOM 642 N N . THR A 1 78 ? -3.538 5.604 7.976 1.00 98.06 78 THR A N 1
ATOM 643 C CA . THR A 1 78 ? -3.428 6.652 9.002 1.00 98.06 78 THR A CA 1
ATOM 644 C C . THR A 1 78 ? -4.616 7.610 8.987 1.00 98.06 78 THR A C 1
ATOM 646 O O . THR A 1 78 ? -5.131 7.934 10.058 1.00 98.06 78 THR A O 1
ATOM 649 N N . TYR A 1 79 ? -5.121 7.988 7.808 1.00 98.31 79 TYR A N 1
ATOM 650 C CA . TYR A 1 79 ? -6.308 8.835 7.673 1.00 98.31 79 TYR A CA 1
ATOM 651 C C . TYR A 1 79 ? -7.547 8.165 8.264 1.00 98.31 79 TYR A C 1
ATOM 653 O O . TYR A 1 79 ? -8.241 8.748 9.099 1.00 98.31 79 TYR A O 1
ATOM 661 N N . SER A 1 80 ? -7.818 6.923 7.865 1.00 97.62 80 SER A N 1
ATOM 662 C CA . SER A 1 80 ? -8.979 6.174 8.347 1.00 97.62 80 SER A CA 1
ATOM 663 C C . SER A 1 80 ? -8.877 5.906 9.846 1.00 97.62 80 SER A C 1
ATOM 665 O O . SER A 1 80 ? -9.864 6.060 10.567 1.00 97.62 80 SER A O 1
ATOM 667 N N . GLY A 1 81 ? -7.670 5.609 10.338 1.00 96.88 81 GLY A N 1
ATOM 668 C CA . GLY A 1 81 ? -7.416 5.469 11.766 1.00 96.88 81 GLY A CA 1
ATOM 669 C C . GLY A 1 81 ? -7.638 6.758 12.549 1.00 96.88 81 GLY A C 1
ATOM 670 O O . GLY A 1 81 ? -8.272 6.737 13.606 1.00 96.88 81 GLY A O 1
ATOM 671 N N . TRP A 1 82 ? -7.203 7.901 12.018 1.00 97.81 82 TRP A N 1
ATOM 672 C CA . TRP A 1 82 ? -7.505 9.204 12.606 1.00 97.81 82 TRP A CA 1
ATOM 673 C C . TRP A 1 82 ? -9.014 9.466 12.641 1.00 97.81 82 TRP A C 1
ATOM 675 O O . TRP A 1 82 ? -9.542 9.817 13.694 1.00 97.81 82 TRP A O 1
ATOM 685 N N . ARG A 1 83 ? -9.731 9.229 11.536 1.00 97.50 83 ARG A N 1
ATOM 686 C CA . ARG A 1 83 ? -11.193 9.399 11.468 1.00 97.50 83 ARG A CA 1
ATOM 687 C C . ARG A 1 83 ? -11.945 8.507 12.456 1.00 97.50 83 ARG A C 1
ATOM 689 O O . ARG A 1 83 ? -12.972 8.935 12.971 1.00 97.50 83 ARG A O 1
ATOM 696 N N . ALA A 1 84 ? -11.446 7.301 12.720 1.00 95.75 84 ALA A N 1
ATOM 697 C CA . ALA A 1 84 ? -12.073 6.354 13.639 1.00 95.75 84 ALA A CA 1
ATOM 698 C C . ALA A 1 84 ? -11.767 6.630 15.123 1.00 95.75 84 ALA A C 1
ATOM 700 O O . ALA A 1 84 ? -12.547 6.235 15.987 1.00 95.75 84 ALA A O 1
ATOM 701 N N . THR A 1 85 ? -10.637 7.271 15.437 1.00 96.19 85 THR A N 1
ATOM 702 C CA . THR A 1 85 ? -10.139 7.382 16.825 1.00 96.19 85 THR A CA 1
ATOM 703 C C . THR A 1 85 ? -9.971 8.809 17.334 1.00 96.19 85 THR A C 1
ATOM 705 O O . THR A 1 85 ? -9.817 9.009 18.534 1.00 96.19 85 THR A O 1
ATOM 708 N N . GLY A 1 86 ? -9.954 9.808 16.450 1.00 96.62 86 GLY A N 1
ATOM 709 C CA . GLY A 1 86 ? -9.650 11.198 16.798 1.00 96.62 86 GLY A CA 1
ATOM 710 C C . GLY A 1 86 ? -8.189 11.447 17.197 1.00 96.62 86 GLY A C 1
ATOM 711 O O . GLY A 1 86 ? -7.858 12.544 17.639 1.00 96.62 86 GLY A O 1
ATOM 712 N N . SER A 1 87 ? -7.296 10.461 17.047 1.00 97.62 87 SER A N 1
ATOM 713 C CA . SER A 1 87 ? -5.900 10.562 17.487 1.00 97.62 87 SER A CA 1
ATOM 714 C C . SER A 1 87 ? -5.122 11.655 16.746 1.00 97.62 87 SER A C 1
ATOM 716 O O . SER A 1 87 ? -4.935 11.586 15.528 1.00 97.62 87 SER A O 1
ATOM 718 N N . ARG A 1 88 ? -4.584 12.630 17.494 1.00 97.88 88 ARG A N 1
ATOM 719 C CA . ARG A 1 88 ? -3.716 13.692 16.952 1.00 97.88 88 ARG A CA 1
ATOM 720 C C . ARG A 1 88 ? -2.441 13.129 16.321 1.00 97.88 88 ARG A C 1
ATOM 722 O O . ARG A 1 88 ? -1.982 13.650 15.310 1.00 97.88 88 ARG A O 1
ATOM 729 N N . THR A 1 89 ? -1.891 12.047 16.870 1.00 97.50 89 THR A N 1
ATOM 730 C CA . THR A 1 89 ? -0.715 11.381 16.294 1.00 97.50 89 THR A CA 1
ATOM 731 C C . THR A 1 89 ? -1.019 10.853 14.894 1.00 97.50 89 THR A C 1
ATOM 733 O O . THR A 1 89 ? -0.257 11.112 13.966 1.00 97.50 89 THR A O 1
ATOM 736 N N . LEU A 1 90 ? -2.163 10.183 14.707 1.00 97.50 90 LEU A N 1
ATOM 737 C CA . LEU A 1 90 ? -2.571 9.677 13.392 1.00 97.50 90 LEU A CA 1
ATOM 738 C C . LEU A 1 90 ? -2.889 10.809 12.411 1.00 97.50 90 LEU A C 1
ATOM 740 O O . LEU A 1 90 ? -2.581 10.687 11.229 1.00 97.50 90 LEU A O 1
ATOM 744 N N . GLN A 1 91 ? -3.423 11.932 12.894 1.00 98.19 91 GLN A N 1
ATOM 745 C CA . GLN A 1 91 ? -3.616 13.133 12.080 1.00 98.19 91 GLN A CA 1
ATOM 746 C C . GLN A 1 91 ? -2.285 13.684 11.545 1.00 98.19 91 GLN A C 1
ATOM 748 O O . GLN A 1 91 ? -2.168 13.971 10.356 1.00 98.19 91 GLN A O 1
ATOM 753 N N . ILE A 1 92 ? -1.269 13.809 12.407 1.00 98.06 92 ILE A N 1
ATOM 754 C CA . ILE A 1 92 ? 0.065 14.282 12.006 1.00 98.06 92 ILE A CA 1
ATOM 755 C C . ILE A 1 92 ? 0.680 13.309 10.994 1.00 98.06 92 ILE A C 1
ATOM 757 O O . ILE A 1 92 ? 1.165 13.737 9.948 1.00 98.06 92 ILE A O 1
ATOM 761 N N . MET A 1 93 ? 0.607 12.002 11.263 1.00 97.69 93 MET A N 1
ATOM 762 C CA . MET A 1 93 ? 1.107 10.976 10.343 1.00 97.69 93 MET A CA 1
ATOM 763 C C . MET A 1 93 ? 0.377 10.993 8.998 1.00 97.69 93 MET A C 1
ATOM 765 O O . MET A 1 93 ? 1.023 10.860 7.964 1.00 97.69 93 MET A O 1
ATOM 769 N N . THR A 1 94 ? -0.934 11.245 8.987 1.00 98.25 94 THR A N 1
ATOM 770 C CA . THR A 1 94 ? -1.704 11.444 7.749 1.00 98.25 94 THR A CA 1
ATOM 771 C C . THR A 1 94 ? -1.109 12.581 6.920 1.00 98.25 94 THR A C 1
ATOM 773 O O . THR A 1 94 ? -0.910 12.422 5.720 1.00 98.25 94 THR A O 1
ATOM 776 N N . GLY A 1 95 ? -0.773 13.712 7.552 1.00 98.25 95 GLY A N 1
ATOM 777 C CA . GLY A 1 95 ? -0.105 14.830 6.881 1.00 98.25 95 GLY A CA 1
ATOM 778 C C . GLY A 1 95 ? 1.254 14.440 6.289 1.00 98.25 95 GLY A C 1
ATOM 779 O O . GLY A 1 95 ? 1.538 14.765 5.140 1.00 98.25 95 GLY A O 1
ATOM 780 N N . VAL A 1 96 ? 2.065 13.681 7.033 1.00 97.81 96 VAL A N 1
ATOM 781 C CA . VAL A 1 96 ? 3.361 13.171 6.548 1.00 97.81 96 VAL A CA 1
ATOM 782 C C . VAL A 1 96 ? 3.181 12.252 5.336 1.00 97.81 96 VAL A C 1
ATOM 784 O O . VAL A 1 96 ? 3.837 12.450 4.314 1.00 97.81 96 VAL A O 1
ATOM 787 N N . PHE A 1 97 ? 2.269 11.279 5.402 1.00 98.19 97 PHE A N 1
ATOM 788 C CA . PHE A 1 97 ? 2.023 10.369 4.282 1.00 98.19 97 PHE A CA 1
ATOM 789 C C . PHE A 1 97 ? 1.358 11.054 3.090 1.00 98.19 97 PHE A C 1
ATOM 791 O O . PHE A 1 97 ? 1.589 10.641 1.958 1.00 98.19 97 PHE A O 1
ATOM 798 N N . LEU A 1 98 ? 0.605 12.132 3.311 1.00 98.38 98 LEU A N 1
ATOM 799 C CA . LEU A 1 98 ? 0.066 12.952 2.231 1.00 98.38 98 LEU A CA 1
ATOM 800 C C . LEU A 1 98 ? 1.192 13.661 1.465 1.00 98.38 98 LEU A C 1
ATOM 802 O O . LEU A 1 98 ? 1.182 13.669 0.236 1.00 98.38 98 LEU A O 1
ATOM 806 N N . LEU A 1 99 ? 2.196 14.195 2.168 1.00 98.00 99 LEU A N 1
ATOM 807 C CA . LEU A 1 99 ? 3.382 14.780 1.532 1.00 98.00 99 LEU A CA 1
ATOM 808 C C . LEU A 1 99 ? 4.188 13.732 0.755 1.00 98.00 99 LEU A C 1
ATOM 810 O O . LEU A 1 99 ? 4.585 13.989 -0.381 1.00 98.00 99 LEU A O 1
ATOM 814 N N . ILE A 1 100 ? 4.382 12.537 1.326 1.00 97.50 100 ILE A N 1
ATOM 815 C CA . ILE A 1 100 ? 5.034 11.416 0.627 1.00 97.50 100 ILE A CA 1
ATOM 816 C C . ILE A 1 100 ? 4.241 11.034 -0.629 1.00 97.50 100 ILE A C 1
ATOM 818 O O . ILE A 1 100 ? 4.829 10.804 -1.686 1.00 97.50 100 ILE A O 1
ATOM 822 N N . TRP A 1 101 ? 2.911 11.010 -0.551 1.00 97.94 101 TRP A N 1
ATOM 823 C CA . TRP A 1 101 ? 2.062 10.713 -1.699 1.00 97.94 101 TRP A CA 1
ATOM 824 C C . TRP A 1 101 ? 2.174 11.784 -2.796 1.00 97.94 101 TRP A C 1
ATOM 826 O O . TRP A 1 101 ? 2.318 11.436 -3.965 1.00 97.94 101 TRP A O 1
ATOM 836 N N . PHE A 1 102 ? 2.219 13.076 -2.452 1.00 98.19 102 PHE A N 1
ATOM 837 C CA . PHE A 1 102 ? 2.459 14.141 -3.437 1.00 98.19 102 PHE A CA 1
ATOM 838 C C . PHE A 1 102 ? 3.853 14.073 -4.065 1.00 98.19 102 PHE A C 1
ATOM 840 O O . PHE A 1 102 ? 3.986 14.254 -5.275 1.00 98.19 102 PHE A O 1
ATOM 847 N N . TYR A 1 103 ? 4.886 13.760 -3.280 1.00 96.94 103 TYR A N 1
ATOM 848 C CA . TYR A 1 103 ? 6.217 13.474 -3.818 1.00 96.94 103 TYR A CA 1
ATOM 849 C C . TYR A 1 103 ? 6.177 12.298 -4.804 1.00 96.94 103 TYR A C 1
ATOM 851 O O . TYR A 1 103 ? 6.771 12.353 -5.877 1.00 96.94 103 TYR A O 1
ATOM 859 N N . THR A 1 104 ? 5.411 11.259 -4.485 1.00 96.81 104 THR A N 1
ATOM 860 C CA . THR A 1 104 ? 5.211 10.102 -5.366 1.00 96.81 104 THR A CA 1
ATOM 861 C C . THR A 1 104 ? 4.498 10.491 -6.656 1.00 96.81 104 THR A C 1
ATOM 863 O O . THR A 1 104 ? 4.895 10.055 -7.732 1.00 96.81 104 THR A O 1
ATOM 866 N N . LEU A 1 105 ? 3.481 11.350 -6.572 1.00 98.00 105 LEU A N 1
ATOM 867 C CA . LEU A 1 105 ? 2.800 11.898 -7.739 1.00 98.00 105 LEU A CA 1
ATOM 868 C C . LEU A 1 105 ? 3.749 12.707 -8.621 1.00 98.00 105 LEU A C 1
ATOM 870 O O . LEU A 1 105 ? 3.740 12.531 -9.830 1.00 98.00 105 LEU A O 1
ATOM 874 N N . TYR A 1 106 ? 4.613 13.533 -8.035 1.00 97.62 106 TYR A N 1
ATOM 875 C CA . TYR A 1 106 ? 5.664 14.213 -8.788 1.00 97.62 106 TYR A CA 1
ATOM 876 C C . TYR A 1 106 ? 6.566 13.210 -9.528 1.00 97.62 106 TYR A C 1
ATOM 878 O O . TYR A 1 106 ? 6.763 13.346 -10.736 1.00 97.62 106 TYR A O 1
ATOM 886 N N . ARG A 1 107 ? 7.018 12.149 -8.843 1.00 96.94 107 ARG A N 1
ATOM 887 C CA . ARG A 1 107 ? 7.839 11.088 -9.449 1.00 96.94 107 ARG A CA 1
ATOM 888 C C . ARG A 1 107 ? 7.162 10.427 -10.646 1.00 96.94 107 ARG A C 1
ATOM 890 O O . ARG A 1 107 ? 7.828 10.161 -11.639 1.00 96.94 107 ARG A O 1
ATOM 897 N N . THR A 1 108 ? 5.846 10.198 -10.616 1.00 97.19 108 THR A N 1
ATOM 898 C CA . THR A 1 108 ? 5.165 9.575 -11.766 1.00 97.19 108 THR A CA 1
ATOM 899 C C . THR A 1 108 ? 5.152 10.448 -13.020 1.00 97.19 108 THR A C 1
ATOM 901 O O . THR A 1 108 ? 5.016 9.913 -14.123 1.00 97.19 108 THR A O 1
ATOM 904 N N . PHE A 1 109 ? 5.345 11.762 -12.898 1.00 97.38 109 PHE A N 1
ATOM 905 C CA . PHE A 1 109 ? 5.502 12.653 -14.047 1.00 97.38 109 PHE A CA 1
ATOM 906 C C . PHE A 1 109 ? 6.947 12.762 -14.537 1.00 97.38 109 PHE A C 1
ATOM 908 O O . PHE A 1 109 ? 7.152 13.010 -15.724 1.00 97.38 109 PHE A O 1
ATOM 915 N N . THR A 1 110 ? 7.935 12.560 -13.664 1.00 96.62 110 THR A N 1
ATOM 916 C CA . THR A 1 110 ? 9.353 12.779 -13.992 1.00 96.62 110 THR A CA 1
ATOM 917 C C . THR A 1 110 ? 10.144 11.510 -14.285 1.00 96.62 110 THR A C 1
ATOM 919 O O . THR A 1 110 ? 11.168 11.592 -14.951 1.00 96.62 110 THR A O 1
ATOM 922 N N . GLU A 1 111 ? 9.693 10.354 -13.803 1.00 96.12 111 GLU A N 1
ATOM 923 C CA . GLU A 1 111 ? 10.428 9.086 -13.873 1.00 96.12 111 GLU A CA 1
ATOM 924 C C . GLU A 1 111 ? 9.809 8.115 -14.885 1.00 96.12 111 GLU A C 1
ATOM 926 O O . GLU A 1 111 ? 8.609 8.173 -15.210 1.00 96.12 111 GLU A O 1
ATOM 931 N N . GLN A 1 112 ? 10.641 7.194 -15.373 1.00 96.56 112 GLN A N 1
ATOM 932 C CA . GLN A 1 112 ? 10.207 6.034 -16.142 1.00 96.56 112 GLN A CA 1
ATOM 933 C C . GLN A 1 112 ? 10.369 4.761 -15.318 1.00 96.56 112 GLN A C 1
ATOM 935 O O . GLN A 1 112 ? 11.415 4.490 -14.730 1.00 96.56 112 GLN A O 1
ATOM 940 N N . PHE A 1 113 ? 9.325 3.941 -15.336 1.00 96.69 113 PHE A N 1
ATOM 941 C CA . PHE A 1 113 ? 9.285 2.668 -14.641 1.00 96.69 113 PHE A CA 1
ATOM 942 C C . PHE A 1 113 ? 9.250 1.525 -15.642 1.00 96.69 113 PHE A C 1
ATOM 944 O O . PHE A 1 113 ? 8.630 1.608 -16.707 1.00 96.69 113 PHE A O 1
ATOM 951 N N . TYR A 1 114 ? 9.900 0.429 -15.279 1.00 94.94 114 TYR A N 1
ATOM 952 C CA . TYR A 1 114 ? 9.913 -0.786 -16.078 1.00 94.94 114 TYR A CA 1
ATOM 953 C C . TYR A 1 114 ? 9.902 -2.018 -15.181 1.00 94.94 114 TYR A C 1
ATOM 955 O O . TYR A 1 114 ? 10.092 -1.938 -13.967 1.00 94.94 114 TYR A O 1
ATOM 963 N N . VAL A 1 115 ? 9.637 -3.168 -15.790 1.00 93.56 115 VAL A N 1
ATOM 964 C CA . VAL A 1 115 ? 9.511 -4.440 -15.089 1.00 93.56 115 VAL A CA 1
ATOM 965 C C . VAL A 1 115 ? 10.426 -5.483 -15.716 1.00 93.56 115 VAL A C 1
ATOM 967 O O . VAL A 1 115 ? 10.590 -5.525 -16.936 1.00 93.56 115 VAL A O 1
ATOM 970 N N . THR A 1 116 ? 11.014 -6.337 -14.886 1.00 91.75 116 THR A N 1
ATOM 971 C CA . THR A 1 116 ? 11.714 -7.555 -15.315 1.00 91.75 116 THR A CA 1
ATOM 972 C C . THR A 1 116 ? 11.095 -8.765 -14.628 1.00 91.75 116 THR A C 1
ATOM 974 O O . THR A 1 116 ? 10.432 -8.626 -13.603 1.00 91.75 116 THR A O 1
ATOM 977 N N . LYS A 1 117 ? 11.288 -9.965 -15.183 1.00 87.31 117 LYS A N 1
ATOM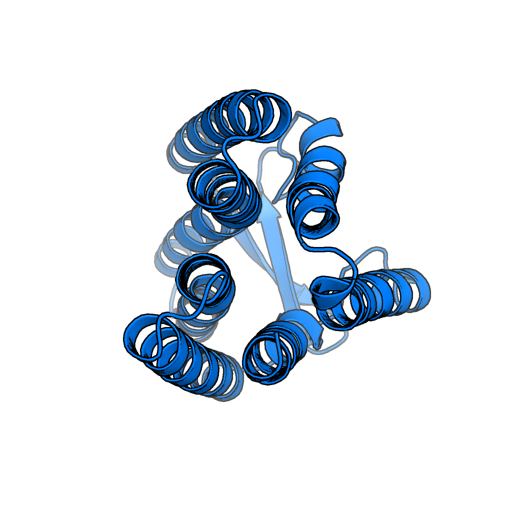 978 C CA . LYS A 1 117 ? 10.918 -11.203 -14.487 1.00 87.31 117 LYS A CA 1
ATOM 979 C C . LYS A 1 117 ? 12.071 -11.635 -13.587 1.00 87.31 117 LYS A C 1
ATOM 981 O O . LYS A 1 117 ? 13.206 -11.701 -14.055 1.00 87.31 117 LYS A O 1
ATOM 986 N N . GLY A 1 118 ? 11.773 -11.899 -12.323 1.00 82.69 118 GLY A N 1
ATOM 987 C CA . GLY A 1 118 ? 12.714 -12.452 -11.362 1.00 82.69 118 GLY A CA 1
ATOM 988 C C . GLY A 1 118 ? 12.944 -13.953 -11.552 1.00 82.69 118 GLY A C 1
ATOM 989 O O . GLY A 1 118 ? 12.261 -14.597 -12.356 1.00 82.69 118 GLY A O 1
ATOM 990 N N . PRO A 1 119 ? 13.889 -14.536 -10.796 1.00 77.69 119 PRO A N 1
ATOM 991 C CA . PRO A 1 119 ? 14.274 -15.945 -10.916 1.00 77.69 119 PRO A CA 1
ATOM 992 C C . PRO A 1 119 ? 13.131 -16.930 -10.624 1.00 77.69 119 PRO A C 1
ATOM 994 O O . PRO A 1 119 ? 13.152 -18.053 -11.122 1.00 77.69 119 PRO A O 1
ATOM 997 N N . HIS A 1 120 ? 12.107 -16.507 -9.877 1.00 77.19 120 HIS A N 1
ATOM 998 C CA . HIS A 1 120 ? 10.923 -17.312 -9.555 1.00 77.19 120 HIS A CA 1
ATOM 999 C C . HIS A 1 120 ? 9.695 -16.951 -10.406 1.00 77.19 120 HIS A C 1
ATOM 1001 O O . HIS A 1 120 ? 8.573 -17.329 -10.082 1.00 77.19 120 HIS A O 1
ATOM 1007 N N . GLY A 1 121 ? 9.890 -16.212 -11.503 1.00 79.81 121 GLY A N 1
ATOM 1008 C CA . GLY A 1 121 ? 8.811 -15.813 -12.407 1.00 79.81 121 GLY A CA 1
ATOM 1009 C C . GLY A 1 121 ? 7.936 -14.670 -11.887 1.00 79.81 121 GLY A C 1
ATOM 1010 O O . GLY A 1 121 ? 6.985 -14.296 -12.569 1.00 79.81 121 GLY A O 1
ATOM 1011 N N . HIS A 1 122 ? 8.257 -14.085 -10.729 1.00 82.19 122 HIS A N 1
ATOM 1012 C CA . HIS A 1 122 ? 7.608 -12.876 -10.222 1.00 82.19 122 HIS A CA 1
ATOM 1013 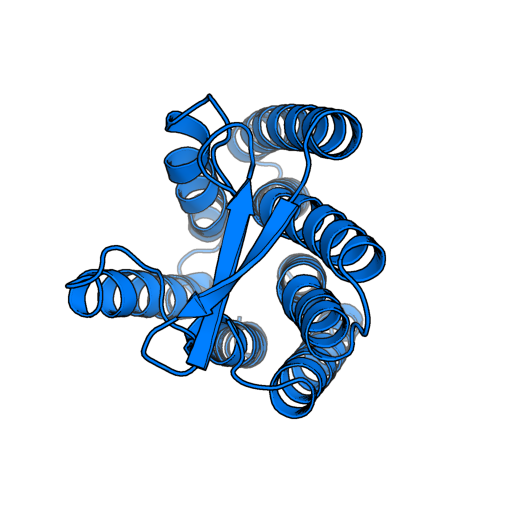C C . HIS A 1 122 ? 8.047 -11.630 -10.992 1.00 82.19 122 HIS A C 1
ATOM 1015 O O . HI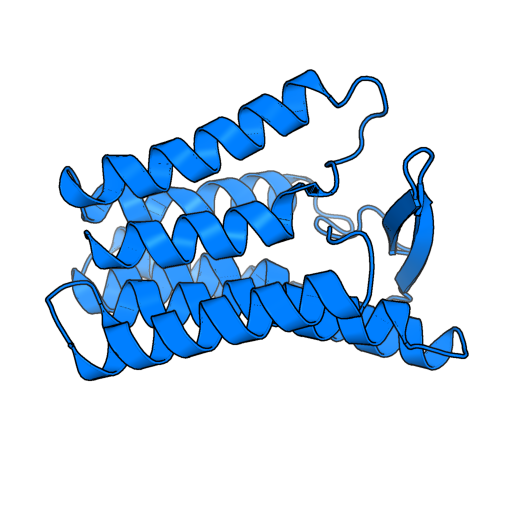S A 1 122 ? 9.084 -11.616 -11.654 1.00 82.19 122 HIS A O 1
ATOM 1021 N N . LEU A 1 123 ? 7.254 -10.565 -10.910 1.00 87.25 123 LEU A N 1
ATOM 1022 C CA . LEU A 1 123 ? 7.635 -9.263 -11.448 1.00 87.25 123 LEU A CA 1
ATOM 1023 C C . LEU A 1 123 ? 8.607 -8.566 -10.491 1.00 87.25 123 LEU A C 1
ATOM 1025 O O . LEU A 1 123 ? 8.431 -8.621 -9.282 1.00 87.25 123 LEU A O 1
ATOM 1029 N N . ILE A 1 124 ? 9.610 -7.883 -11.030 1.00 88.19 124 ILE A N 1
ATOM 1030 C CA . ILE A 1 124 ? 10.481 -6.967 -10.290 1.00 88.19 124 ILE A CA 1
ATOM 1031 C C . ILE A 1 124 ? 10.287 -5.584 -10.890 1.00 88.19 124 ILE A C 1
ATOM 1033 O O . ILE A 1 124 ? 10.434 -5.406 -12.101 1.00 88.19 124 ILE A O 1
ATOM 1037 N N . TRP A 1 125 ? 9.935 -4.613 -10.053 1.00 91.38 125 TRP A N 1
ATOM 1038 C CA . TRP A 1 125 ? 9.663 -3.244 -10.479 1.00 91.38 125 TRP A CA 1
ATOM 1039 C C . TRP A 1 125 ? 10.894 -2.368 -10.307 1.00 91.38 125 TRP A C 1
ATOM 1041 O O . TRP A 1 125 ? 11.506 -2.340 -9.239 1.00 91.38 125 TRP A O 1
ATOM 1051 N N . HIS A 1 126 ? 11.203 -1.599 -11.342 1.00 93.12 126 HIS A N 1
ATOM 1052 C CA . HIS A 1 126 ? 12.373 -0.735 -11.391 1.00 93.12 126 HIS A CA 1
ATOM 1053 C C . HIS A 1 126 ? 11.977 0.714 -11.645 1.00 93.12 126 HIS A C 1
ATOM 1055 O O . HIS A 1 126 ? 10.961 0.987 -12.289 1.00 93.12 126 HIS A O 1
ATOM 1061 N N . SER A 1 127 ? 12.815 1.629 -11.160 1.00 94.81 127 SER A N 1
ATOM 1062 C CA . SER A 1 127 ? 12.817 3.045 -11.532 1.00 94.81 127 SER A CA 1
ATOM 1063 C C . SER A 1 127 ? 14.155 3.385 -12.187 1.00 94.81 127 SER A C 1
ATOM 1065 O O . SER A 1 127 ? 15.184 2.811 -11.830 1.00 94.81 127 SER A O 1
ATOM 1067 N N . ASP A 1 128 ? 14.158 4.327 -13.124 1.00 93.12 128 ASP A N 1
ATOM 1068 C CA . ASP A 1 128 ? 15.384 4.901 -13.690 1.00 93.12 128 ASP A CA 1
ATOM 1069 C C . ASP A 1 128 ? 16.126 5.836 -12.715 1.00 93.12 128 ASP A C 1
ATOM 1071 O O . ASP A 1 128 ? 17.307 6.123 -12.906 1.00 93.12 128 ASP A O 1
ATOM 1075 N N . SER A 1 129 ? 15.458 6.271 -11.645 1.00 89.06 129 SER A N 1
ATOM 1076 C CA . SER A 1 129 ? 15.965 7.235 -10.664 1.00 89.06 129 SER A CA 1
ATOM 1077 C C . SER A 1 129 ? 16.371 6.631 -9.312 1.00 89.06 129 SER A C 1
ATOM 1079 O O . SER A 1 129 ? 16.672 7.383 -8.389 1.00 89.06 129 SER A O 1
ATOM 1081 N N . GLY A 1 130 ? 16.342 5.302 -9.151 1.00 87.56 130 GLY A N 1
ATOM 1082 C CA . GLY A 1 130 ? 16.675 4.630 -7.889 1.00 87.56 130 GLY A CA 1
ATOM 1083 C C . GLY A 1 130 ? 15.724 3.487 -7.533 1.00 87.56 130 GLY A C 1
ATOM 1084 O O . GLY A 1 130 ? 15.246 2.754 -8.396 1.00 87.56 130 GLY A O 1
ATOM 1085 N N . SER A 1 131 ? 15.443 3.311 -6.238 1.00 90.50 131 SER A N 1
ATOM 1086 C CA . SER A 1 131 ? 14.507 2.276 -5.776 1.00 90.50 131 SER A CA 1
ATOM 1087 C C . SER A 1 131 ? 13.076 2.610 -6.206 1.00 90.50 131 SER A C 1
ATOM 1089 O O . SER A 1 131 ? 12.643 3.755 -6.092 1.00 90.50 131 SER A O 1
ATOM 10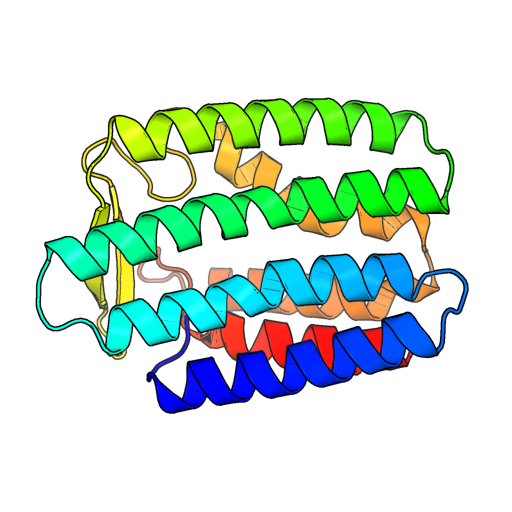91 N N . PHE A 1 132 ? 12.297 1.607 -6.622 1.00 91.81 132 PHE A N 1
ATOM 1092 C CA . PHE A 1 132 ? 10.906 1.807 -7.036 1.00 91.81 132 PHE A CA 1
ATOM 1093 C C . PHE A 1 132 ? 10.081 2.554 -5.970 1.00 91.81 132 PHE A C 1
ATOM 1095 O O . PHE A 1 132 ? 9.529 3.621 -6.243 1.00 91.81 132 PHE A O 1
ATOM 1102 N N . ILE A 1 133 ? 10.084 2.063 -4.725 1.00 90.06 133 ILE A N 1
ATOM 1103 C CA . ILE A 1 133 ? 9.329 2.674 -3.617 1.00 90.06 133 ILE A CA 1
ATOM 1104 C C . ILE A 1 133 ? 10.022 3.940 -3.098 1.00 90.06 133 ILE A C 1
ATOM 1106 O O . ILE A 1 133 ? 9.365 4.953 -2.879 1.00 90.06 133 ILE A O 1
ATOM 1110 N N . GLN A 1 134 ? 11.341 3.898 -2.895 1.00 89.88 134 GLN A N 1
ATOM 1111 C CA . GLN A 1 134 ? 12.052 4.944 -2.144 1.00 89.88 134 GLN A CA 1
ATOM 1112 C C . GLN A 1 134 ? 12.475 6.134 -3.020 1.00 89.88 134 GLN A C 1
ATOM 1114 O O . GLN A 1 134 ? 12.702 7.230 -2.508 1.00 89.88 134 GLN A O 1
ATOM 1119 N N . GLY A 1 135 ? 12.592 5.931 -4.335 1.00 89.06 135 GLY A N 1
ATOM 1120 C CA . GLY A 1 135 ? 13.228 6.884 -5.238 1.00 89.06 135 GLY A CA 1
ATOM 1121 C C . GLY A 1 135 ? 14.632 7.225 -4.744 1.00 89.06 135 GLY A C 1
ATOM 1122 O O . GLY A 1 135 ? 15.414 6.333 -4.411 1.00 89.06 135 GLY A O 1
ATOM 1123 N N . ASN A 1 136 ? 14.892 8.526 -4.620 1.00 89.56 136 ASN A N 1
ATOM 1124 C CA . ASN A 1 136 ? 16.140 9.086 -4.095 1.00 89.56 136 ASN A CA 1
ATOM 1125 C C . ASN A 1 136 ? 16.121 9.348 -2.577 1.00 89.56 136 ASN A C 1
ATOM 1127 O O . ASN A 1 136 ? 17.072 9.917 -2.046 1.00 89.56 136 ASN A O 1
ATOM 1131 N N . ILE A 1 137 ? 15.048 8.978 -1.867 1.00 91.56 137 ILE A N 1
ATOM 1132 C CA . ILE A 1 137 ? 14.880 9.261 -0.437 1.00 91.56 137 ILE A CA 1
ATOM 1133 C C . ILE A 1 137 ? 14.756 7.931 0.334 1.00 91.56 137 ILE A C 1
ATOM 1135 O O . ILE A 1 137 ? 13.645 7.425 0.523 1.00 91.56 137 ILE A O 1
ATOM 1139 N N . PRO A 1 138 ? 15.869 7.369 0.849 1.00 87.06 138 PRO A N 1
ATOM 1140 C CA . PRO A 1 138 ? 15.888 6.022 1.434 1.00 87.06 138 PRO A CA 1
ATOM 1141 C C . PRO A 1 138 ? 14.896 5.812 2.588 1.00 87.06 138 PRO A C 1
ATOM 1143 O O . PRO A 1 138 ? 14.318 4.735 2.742 1.00 87.06 138 PRO A O 1
ATOM 1146 N N . VAL A 1 139 ? 14.641 6.858 3.387 1.00 92.25 139 VAL A N 1
ATOM 1147 C CA . VAL A 1 139 ? 13.759 6.772 4.564 1.00 92.25 139 VAL A CA 1
ATOM 1148 C C . VAL A 1 139 ? 12.298 6.465 4.203 1.00 92.25 139 VAL A C 1
ATOM 1150 O O . VAL A 1 139 ? 11.566 5.945 5.043 1.00 92.25 139 VAL A O 1
ATOM 1153 N N . ILE A 1 140 ? 11.868 6.708 2.956 1.00 93.06 140 ILE A N 1
ATOM 1154 C CA . ILE A 1 140 ? 10.487 6.453 2.516 1.00 93.06 140 ILE A CA 1
ATOM 1155 C C . ILE A 1 140 ? 10.117 4.976 2.654 1.00 93.06 140 ILE A C 1
ATOM 1157 O O . ILE A 1 140 ? 8.997 4.677 3.056 1.00 93.06 140 ILE A O 1
ATOM 1161 N N . GLY A 1 141 ? 11.040 4.047 2.386 1.00 89.88 141 GLY A N 1
ATOM 1162 C CA . GLY A 1 141 ? 10.756 2.614 2.516 1.00 89.88 141 GLY A CA 1
ATOM 1163 C C . GLY A 1 141 ? 10.433 2.211 3.958 1.00 89.88 141 GLY A C 1
ATOM 1164 O O . GLY A 1 141 ? 9.478 1.477 4.206 1.00 89.88 141 GLY A O 1
ATOM 1165 N N . ILE A 1 142 ? 11.188 2.754 4.917 1.00 89.94 142 ILE A N 1
ATOM 1166 C CA . ILE A 1 142 ? 10.971 2.521 6.351 1.00 89.94 142 ILE A CA 1
ATOM 1167 C C . ILE A 1 142 ? 9.659 3.174 6.795 1.00 89.94 142 ILE A C 1
ATOM 1169 O O . ILE A 1 142 ? 8.849 2.538 7.468 1.00 89.94 142 ILE A O 1
ATOM 1173 N N . LEU A 1 143 ? 9.420 4.425 6.389 1.00 93.69 143 LEU A N 1
ATOM 1174 C CA . LEU A 1 143 ? 8.185 5.142 6.713 1.00 93.69 143 LEU A CA 1
ATOM 1175 C C . LEU A 1 143 ? 6.955 4.446 6.134 1.00 93.69 143 LEU A C 1
ATOM 1177 O O . LEU A 1 143 ? 5.944 4.360 6.822 1.00 93.69 143 LEU A O 1
ATOM 1181 N N . TYR A 1 144 ? 7.039 3.916 4.914 1.00 92.88 144 TYR A N 1
ATOM 1182 C CA . TYR A 1 144 ? 5.977 3.124 4.303 1.00 92.88 144 TYR A CA 1
ATOM 1183 C C . TYR A 1 144 ? 5.594 1.941 5.197 1.00 92.88 144 TYR A C 1
ATOM 1185 O O . TYR A 1 144 ? 4.434 1.836 5.594 1.00 92.88 144 TYR A O 1
ATOM 1193 N N . LEU A 1 145 ? 6.568 1.109 5.586 1.00 89.69 145 LEU A N 1
ATOM 1194 C CA . LEU A 1 145 ? 6.325 -0.036 6.467 1.00 89.69 145 LEU A CA 1
ATOM 1195 C C . LEU A 1 145 ? 5.744 0.400 7.815 1.00 89.69 145 LEU A C 1
ATOM 1197 O O . LEU A 1 145 ? 4.742 -0.158 8.257 1.00 89.69 145 LEU A O 1
ATOM 1201 N N . LEU A 1 146 ? 6.311 1.433 8.444 1.00 91.06 146 LEU A N 1
ATOM 1202 C CA . LEU A 1 146 ? 5.772 1.980 9.690 1.00 91.06 146 LEU A CA 1
ATOM 1203 C C . LEU A 1 146 ? 4.319 2.435 9.522 1.00 91.06 146 LEU A C 1
ATOM 1205 O O . LEU A 1 146 ? 3.484 2.120 10.363 1.00 91.06 146 LEU A O 1
ATOM 1209 N N . GLY A 1 147 ? 3.988 3.120 8.430 1.00 92.94 147 GLY A N 1
ATOM 1210 C CA . GLY A 1 147 ? 2.640 3.614 8.161 1.00 92.94 147 GLY A CA 1
ATOM 1211 C C . GLY A 1 147 ? 1.589 2.517 7.992 1.00 92.94 147 GLY A C 1
ATOM 1212 O O . GLY A 1 147 ? 0.440 2.725 8.382 1.00 92.94 147 GLY A O 1
ATOM 1213 N N . LEU A 1 148 ? 1.972 1.343 7.477 1.00 92.56 148 LEU A N 1
ATOM 1214 C CA . LEU A 1 148 ? 1.065 0.196 7.351 1.00 92.56 148 LEU A CA 1
ATOM 1215 C C . LEU A 1 148 ? 0.613 -0.346 8.718 1.00 92.56 148 LEU A C 1
ATOM 1217 O O . LEU A 1 148 ? -0.559 -0.690 8.893 1.00 92.56 148 LEU A O 1
ATOM 1221 N N . PHE A 1 149 ? 1.530 -0.411 9.690 1.00 93.19 149 PHE A N 1
ATOM 1222 C CA . PHE A 1 149 ? 1.290 -1.084 10.974 1.00 93.19 149 PHE A CA 1
ATOM 1223 C C . PHE A 1 149 ? 1.003 -0.140 12.133 1.00 93.19 149 PHE A C 1
ATOM 1225 O O . PHE A 1 149 ? 0.232 -0.492 13.022 1.00 93.19 149 PHE A O 1
ATOM 1232 N N . LEU A 1 150 ? 1.591 1.056 12.138 1.00 93.06 150 LEU A N 1
ATOM 1233 C CA . LEU A 1 150 ? 1.527 1.975 13.272 1.00 93.06 150 LEU A CA 1
ATOM 1234 C C . LEU A 1 150 ? 0.081 2.295 13.647 1.00 93.06 150 LEU A C 1
ATOM 1236 O O . LEU A 1 150 ? -0.280 2.226 14.818 1.00 93.06 150 LEU A O 1
ATOM 1240 N N . ALA A 1 151 ? -0.771 2.583 12.661 1.00 94.38 151 ALA A N 1
ATOM 1241 C CA . ALA A 1 151 ? -2.160 2.924 12.937 1.00 94.38 151 ALA A CA 1
ATOM 1242 C C . ALA A 1 151 ? -2.939 1.758 13.570 1.00 94.38 151 ALA A C 1
ATOM 1244 O O . ALA A 1 151 ? -3.806 1.997 14.406 1.00 94.38 151 ALA A O 1
ATOM 1245 N N . LEU A 1 152 ? -2.586 0.503 13.268 1.00 95.44 152 LEU A N 1
ATOM 1246 C CA . LEU A 1 152 ? -3.242 -0.670 13.854 1.00 95.44 152 LEU A CA 1
ATOM 1247 C C . LEU A 1 152 ? -3.045 -0.762 15.374 1.00 95.44 152 LEU A C 1
ATOM 1249 O O . LEU A 1 152 ? -3.859 -1.393 16.046 1.00 95.44 152 LEU A O 1
ATOM 1253 N N . LEU A 1 153 ? -2.036 -0.101 15.950 1.00 96.06 153 LEU A N 1
ATOM 1254 C CA . LEU A 1 153 ? -1.842 -0.067 17.404 1.00 96.06 153 LEU A CA 1
ATOM 1255 C C . LEU A 1 153 ? -2.999 0.626 18.147 1.00 96.06 153 LEU A C 1
ATOM 1257 O O . LEU A 1 153 ? -3.245 0.334 19.313 1.00 96.06 153 LEU A O 1
ATOM 1261 N N . TRP A 1 154 ? -3.757 1.495 17.470 1.00 95.69 154 TRP A N 1
ATOM 1262 C CA . TRP A 1 154 ? -4.903 2.205 18.055 1.00 95.69 154 TRP A CA 1
ATOM 1263 C C . TRP A 1 154 ? -6.182 1.369 18.155 1.00 95.69 154 TRP A C 1
ATOM 1265 O O . TRP A 1 154 ? -7.175 1.828 18.722 1.00 95.69 154 TRP A O 1
ATOM 1275 N N . ILE A 1 155 ? -6.177 0.161 17.599 1.00 93.44 155 ILE A N 1
ATOM 1276 C CA . ILE A 1 155 ? -7.319 -0.761 17.631 1.00 93.44 155 ILE A CA 1
ATOM 1277 C C . ILE A 1 155 ? -6.966 -2.078 18.326 1.00 93.44 155 ILE A C 1
ATOM 1279 O O . ILE A 1 155 ? -7.631 -3.094 18.131 1.00 93.44 155 ILE A O 1
ATOM 1283 N N . LEU A 1 156 ? -5.921 -2.058 19.158 1.00 93.81 156 LEU A N 1
ATOM 1284 C CA . LEU A 1 156 ? -5.602 -3.167 20.045 1.00 93.81 156 LEU A CA 1
ATOM 1285 C C . LEU A 1 156 ? -6.727 -3.390 21.077 1.00 93.81 156 LEU A C 1
ATOM 1287 O O . LEU A 1 156 ? -7.345 -2.425 21.531 1.00 93.81 156 LEU A O 1
ATOM 1291 N N . PRO A 1 157 ? -6.982 -4.653 21.472 1.00 94.44 157 PRO A N 1
ATOM 1292 C CA . PRO A 1 157 ? -6.291 -5.873 21.031 1.00 94.44 157 PRO A CA 1
ATOM 1293 C C . PRO A 1 157 ? -6.806 -6.436 19.692 1.00 94.44 157 PRO A C 1
ATOM 1295 O O . PRO A 1 157 ? -6.224 -7.377 19.157 1.00 94.44 157 PRO A O 1
ATOM 1298 N N . THR A 1 158 ? -7.878 -5.879 19.130 1.00 93.31 158 THR A N 1
ATOM 1299 C CA . THR A 1 158 ? -8.587 -6.458 17.980 1.00 93.31 158 THR A CA 1
ATOM 1300 C C . THR A 1 158 ? -7.734 -6.537 16.708 1.00 93.31 158 THR A C 1
ATOM 1302 O O . THR A 1 158 ? -7.931 -7.434 15.898 1.00 93.31 158 THR A O 1
ATOM 1305 N N . SER A 1 159 ? -6.740 -5.664 16.527 1.00 94.25 159 SER A N 1
ATOM 1306 C CA . SER A 1 159 ? -5.813 -5.718 15.383 1.00 94.25 159 SER A CA 1
ATOM 1307 C C . SER A 1 159 ? -4.685 -6.734 15.474 1.00 94.25 159 SER A C 1
ATOM 1309 O O . SER A 1 159 ? -3.960 -6.876 14.488 1.00 94.25 159 SER A O 1
ATOM 1311 N N . ILE A 1 160 ? -4.499 -7.433 16.597 1.00 95.44 160 ILE A N 1
ATOM 1312 C CA . ILE A 1 160 ? -3.389 -8.388 16.751 1.00 95.44 160 ILE A CA 1
ATOM 1313 C C . ILE A 1 160 ? -3.320 -9.382 15.576 1.00 95.44 160 ILE A C 1
ATOM 1315 O O . ILE A 1 160 ? -2.231 -9.535 15.022 1.00 95.44 160 ILE A O 1
ATOM 1319 N N . PRO A 1 161 ? -4.432 -9.989 15.105 1.00 95.25 161 PRO A N 1
ATOM 1320 C CA . PRO A 1 161 ? -4.396 -10.875 13.941 1.00 95.25 161 PRO A CA 1
ATOM 1321 C C . PRO A 1 161 ? -3.911 -10.188 12.652 1.00 95.25 161 PRO A C 1
ATOM 1323 O O . PRO A 1 161 ? -3.147 -10.776 11.890 1.00 95.25 161 PRO A O 1
ATOM 1326 N N . LEU A 1 162 ? -4.303 -8.930 12.419 1.00 94.12 162 LEU A N 1
ATOM 1327 C CA . LEU A 1 162 ? -3.890 -8.157 11.238 1.00 94.12 162 LEU A CA 1
ATOM 1328 C C . LEU A 1 162 ? -2.396 -7.818 11.284 1.00 94.12 162 LEU A C 1
ATOM 1330 O O . LEU A 1 162 ? -1.692 -7.947 10.281 1.00 94.12 162 LEU A O 1
ATOM 1334 N N . ILE A 1 163 ? -1.908 -7.419 12.462 1.00 93.94 163 ILE A N 1
ATOM 1335 C CA . ILE A 1 163 ? -0.485 -7.157 12.704 1.00 93.94 163 ILE A CA 1
ATOM 1336 C C . ILE A 1 163 ? 0.318 -8.449 12.523 1.00 93.94 163 ILE A C 1
ATOM 1338 O O . ILE A 1 163 ? 1.358 -8.425 11.871 1.00 93.94 163 ILE A O 1
ATOM 1342 N N . ALA A 1 164 ? -0.176 -9.578 13.039 1.00 93.50 164 ALA A N 1
ATOM 1343 C CA . ALA A 1 164 ? 0.484 -10.873 12.920 1.00 93.50 164 ALA A CA 1
ATOM 1344 C C . ALA A 1 164 ? 0.635 -11.315 11.456 1.00 93.50 164 ALA A C 1
ATOM 1346 O O . ALA A 1 164 ? 1.715 -11.753 11.073 1.00 93.50 164 ALA A O 1
ATOM 1347 N N . ILE A 1 165 ? -0.394 -11.141 10.618 1.00 91.38 165 ILE A N 1
ATOM 1348 C CA . ILE A 1 165 ? -0.321 -11.478 9.185 1.00 91.38 165 ILE A CA 1
ATOM 1349 C C . ILE A 1 165 ? 0.737 -10.643 8.466 1.00 91.38 165 ILE A C 1
ATOM 1351 O O . ILE A 1 165 ? 1.565 -11.185 7.730 1.00 91.38 165 ILE A O 1
ATOM 1355 N N . GLY A 1 166 ? 0.750 -9.327 8.681 1.00 87.50 166 GLY A N 1
ATOM 1356 C CA . GLY A 1 166 ? 1.750 -8.486 8.030 1.00 87.50 166 GLY A CA 1
ATOM 1357 C C . GLY A 1 166 ? 3.161 -8.688 8.594 1.00 87.50 166 GLY A C 1
ATOM 1358 O O . GLY A 1 166 ? 4.120 -8.702 7.828 1.00 87.50 166 GLY A O 1
ATOM 1359 N N . GLY A 1 167 ? 3.296 -8.953 9.896 1.00 88.19 167 GLY A N 1
ATOM 1360 C CA . GLY A 1 167 ? 4.567 -9.321 10.522 1.00 88.19 167 GLY A CA 1
ATOM 1361 C C . GLY A 1 167 ? 5.120 -10.645 9.991 1.00 88.19 167 GLY A C 1
ATOM 1362 O O . GLY A 1 167 ? 6.290 -10.713 9.623 1.00 88.19 167 GLY A O 1
ATOM 1363 N N . ALA A 1 168 ? 4.272 -11.670 9.860 1.00 88.06 168 ALA A N 1
ATOM 1364 C CA . ALA A 1 168 ? 4.636 -12.947 9.249 1.00 88.06 168 ALA A CA 1
ATOM 1365 C C . ALA A 1 168 ? 5.058 -12.775 7.784 1.00 88.06 168 ALA A C 1
ATOM 1367 O O . ALA A 1 168 ? 6.011 -13.408 7.343 1.00 88.06 168 ALA A O 1
ATOM 1368 N N . THR A 1 169 ? 4.403 -11.873 7.048 1.00 82.69 169 THR A N 1
ATOM 1369 C CA . THR A 1 169 ? 4.763 -11.545 5.660 1.00 82.69 169 THR A CA 1
ATOM 1370 C C . THR A 1 169 ? 6.137 -10.893 5.567 1.00 82.69 169 THR A C 1
ATOM 1372 O O . THR A 1 169 ? 6.954 -11.291 4.738 1.00 82.69 169 THR A O 1
ATOM 1375 N N . ILE A 1 170 ? 6.407 -9.899 6.420 1.00 82.88 170 ILE A N 1
ATOM 1376 C CA . ILE A 1 170 ? 7.716 -9.242 6.476 1.00 82.88 170 ILE A CA 1
ATOM 1377 C C . ILE A 1 170 ? 8.786 -10.266 6.838 1.00 82.88 170 ILE A C 1
ATOM 1379 O O . ILE A 1 170 ? 9.795 -10.347 6.148 1.00 82.88 170 ILE A O 1
ATOM 1383 N N . LEU A 1 171 ? 8.554 -11.072 7.878 1.00 84.88 171 LEU A N 1
ATOM 1384 C CA . LEU A 1 171 ? 9.498 -12.093 8.316 1.00 84.88 171 LEU A CA 1
ATOM 1385 C C . LEU A 1 171 ? 9.768 -13.115 7.211 1.00 84.88 171 LEU A C 1
ATOM 1387 O O . LEU A 1 171 ? 10.924 -13.392 6.917 1.00 84.88 171 LEU A O 1
ATOM 1391 N N .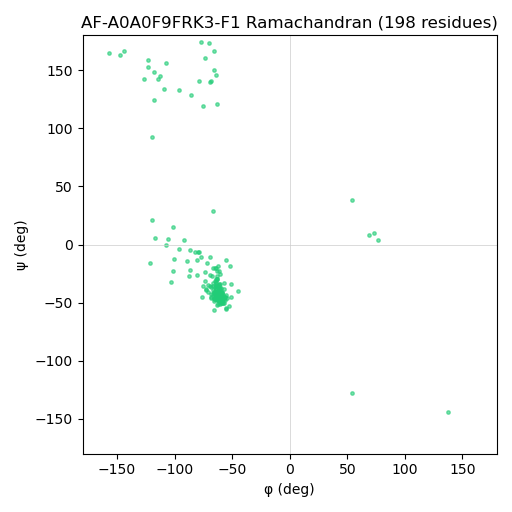 TRP A 1 172 ? 8.721 -13.629 6.563 1.00 82.12 172 TRP A N 1
ATOM 1392 C CA . TRP A 1 172 ? 8.857 -14.537 5.427 1.00 82.12 172 TRP A CA 1
ATOM 1393 C C . TRP A 1 172 ? 9.705 -13.915 4.323 1.00 82.12 172 TRP A C 1
ATOM 1395 O O . TRP A 1 172 ? 10.644 -14.539 3.834 1.00 82.12 172 TRP A O 1
ATOM 1405 N N . SER A 1 173 ? 9.416 -12.662 3.969 1.00 75.56 173 SER A N 1
ATOM 1406 C CA . SER A 1 173 ? 10.190 -11.974 2.950 1.00 75.56 173 SER A CA 1
ATOM 1407 C C . SER A 1 173 ? 11.649 -11.803 3.356 1.00 75.56 173 SER A C 1
ATOM 1409 O O . SER A 1 173 ? 12.510 -12.021 2.518 1.00 75.56 173 SER A O 1
ATOM 1411 N N . LEU A 1 174 ? 11.929 -11.460 4.618 1.00 78.00 174 LEU A N 1
ATOM 1412 C CA . LEU A 1 174 ? 13.292 -11.315 5.136 1.00 78.00 174 LEU A CA 1
ATOM 1413 C C . LEU A 1 174 ? 14.068 -12.643 5.124 1.00 78.00 174 LEU A C 1
ATOM 1415 O O . LEU A 1 174 ? 15.273 -12.660 4.878 1.00 78.00 174 LEU A O 1
ATOM 1419 N N . LEU A 1 175 ? 13.384 -13.762 5.368 1.00 81.44 175 LEU A N 1
ATOM 1420 C CA . LEU A 1 175 ? 13.982 -15.098 5.326 1.00 81.44 175 LEU A CA 1
ATOM 1421 C C . LEU A 1 175 ? 14.257 -15.571 3.893 1.00 81.44 175 LEU A C 1
ATOM 1423 O O . LEU A 1 175 ? 15.221 -16.298 3.671 1.00 81.44 175 LEU A O 1
ATOM 1427 N N . GLN A 1 176 ? 13.442 -15.143 2.925 1.00 70.62 176 GLN A N 1
ATOM 1428 C CA . GLN A 1 176 ? 13.614 -15.495 1.513 1.00 70.62 176 GLN A CA 1
ATOM 1429 C C . GLN A 1 176 ? 14.518 -14.524 0.738 1.00 70.62 176 GLN A C 1
ATOM 1431 O O . GLN A 1 176 ? 15.016 -14.883 -0.328 1.00 70.62 176 GLN A O 1
ATOM 1436 N N . THR A 1 177 ? 14.824 -13.338 1.283 1.00 58.88 177 THR A N 1
ATOM 1437 C CA . THR A 1 177 ? 15.710 -12.320 0.676 1.00 58.88 177 THR A CA 1
ATOM 1438 C C . THR A 1 177 ? 17.190 -12.716 0.556 1.00 58.88 177 THR A C 1
ATOM 1440 O O . THR A 1 177 ? 18.048 -11.841 0.469 1.00 58.88 177 THR A O 1
ATOM 1443 N N . SER A 1 178 ? 17.530 -14.002 0.424 1.00 50.19 178 SER A N 1
ATOM 1444 C CA . SER A 1 178 ? 18.857 -14.403 -0.081 1.00 50.19 178 SER A CA 1
ATOM 1445 C C . SER A 1 178 ? 19.217 -13.720 -1.420 1.00 50.19 178 SER A C 1
ATOM 1447 O O . SER A 1 178 ? 20.394 -13.602 -1.749 1.00 50.19 178 SER A O 1
ATOM 1449 N N . THR A 1 179 ? 18.219 -13.189 -2.142 1.00 53.03 179 THR A N 1
ATOM 1450 C CA . THR A 1 179 ? 18.336 -12.407 -3.385 1.00 53.03 179 THR A CA 1
ATOM 1451 C C . THR A 1 179 ? 18.054 -10.900 -3.244 1.00 53.03 179 THR A C 1
ATOM 1453 O O . THR A 1 179 ? 18.150 -10.178 -4.230 1.00 53.03 179 THR A O 1
ATOM 1456 N N . GLY A 1 180 ? 17.712 -10.389 -2.052 1.00 55.44 180 GLY A N 1
ATOM 1457 C CA . GLY A 1 180 ? 17.392 -8.966 -1.842 1.00 55.44 180 GLY A CA 1
ATOM 1458 C C . GLY A 1 180 ? 16.033 -8.495 -2.391 1.00 55.44 180 GLY A C 1
ATOM 1459 O O . GLY A 1 180 ? 15.761 -7.295 -2.392 1.00 55.44 180 GLY A O 1
ATOM 1460 N N . GLU A 1 181 ? 15.161 -9.412 -2.824 1.00 63.28 181 GLU A N 1
ATOM 1461 C CA . GLU A 1 181 ? 13.855 -9.103 -3.420 1.00 63.28 181 GLU A CA 1
ATOM 1462 C C . GLU A 1 181 ? 12.673 -9.577 -2.556 1.00 63.28 181 GLU A C 1
ATOM 1464 O O . GLU A 1 181 ? 12.710 -10.651 -1.957 1.00 63.28 181 GLU A O 1
ATOM 1469 N N . PHE A 1 182 ? 11.596 -8.782 -2.509 1.00 61.00 182 PHE A N 1
ATOM 1470 C CA . PHE A 1 182 ? 10.349 -9.187 -1.854 1.00 61.00 182 PHE A CA 1
ATOM 1471 C C . PHE A 1 182 ? 9.593 -10.190 -2.728 1.00 61.00 182 PHE A C 1
ATOM 1473 O O . PHE A 1 182 ? 9.160 -9.859 -3.832 1.00 61.00 182 PHE A O 1
ATOM 1480 N N . ASP A 1 183 ? 9.385 -11.394 -2.203 1.00 64.12 183 ASP A N 1
ATOM 1481 C CA . ASP A 1 183 ? 8.731 -12.482 -2.925 1.00 64.12 183 ASP A CA 1
ATOM 1482 C C . ASP A 1 183 ? 7.243 -12.189 -3.232 1.00 64.12 183 ASP A C 1
ATOM 1484 O O . ASP A 1 183 ? 6.574 -11.291 -2.710 1.00 64.12 183 ASP A O 1
ATOM 1488 N N . SER A 1 184 ? 6.697 -13.009 -4.105 1.00 60.62 184 SER A N 1
ATOM 1489 C CA . SER A 1 184 ? 5.388 -13.010 -4.732 1.00 60.62 184 SER A CA 1
ATOM 1490 C C . SER A 1 184 ? 4.175 -12.987 -3.794 1.00 60.62 184 SER A C 1
ATOM 1492 O O . SER A 1 184 ? 3.052 -12.697 -4.207 1.00 60.62 184 SER A O 1
ATOM 1494 N N . TYR A 1 185 ? 4.363 -13.230 -2.502 1.00 77.06 185 TYR A N 1
ATOM 1495 C CA . TYR A 1 185 ? 3.265 -13.558 -1.595 1.00 77.06 185 TYR A CA 1
ATOM 1496 C C . TYR A 1 185 ? 2.287 -12.417 -1.281 1.00 77.06 185 TYR A C 1
ATOM 1498 O O . TYR A 1 185 ? 1.200 -12.670 -0.768 1.00 77.06 185 TYR A O 1
ATOM 1506 N N . TRP A 1 186 ? 2.604 -11.175 -1.656 1.00 77.75 186 TRP A N 1
ATOM 1507 C CA . TRP A 1 186 ? 1.760 -10.001 -1.394 1.00 77.75 186 TRP A CA 1
ATOM 1508 C C . TRP A 1 186 ? 0.285 -10.131 -1.810 1.00 77.75 186 TRP A C 1
ATOM 1510 O O . TRP A 1 186 ? -0.573 -9.574 -1.131 1.00 77.75 186 TRP A O 1
ATOM 1520 N N . CYS A 1 187 ? -0.049 -10.851 -2.887 1.00 84.38 187 CYS A N 1
ATOM 1521 C CA . CYS A 1 187 ? -1.455 -11.018 -3.269 1.00 84.38 187 CYS A CA 1
ATOM 1522 C C . CYS A 1 187 ? -2.211 -12.009 -2.372 1.00 84.38 187 CYS A C 1
ATOM 1524 O O . CYS A 1 187 ? -3.356 -11.744 -2.013 1.00 84.38 187 CYS A O 1
ATOM 1526 N N . TYR A 1 188 ? -1.556 -13.078 -1.912 1.00 86.50 188 TYR A N 1
ATOM 1527 C CA . TYR A 1 188 ? -2.122 -13.960 -0.887 1.00 86.50 188 TYR A CA 1
ATOM 1528 C C . TYR A 1 188 ? -2.291 -13.226 0.440 1.00 86.50 188 TYR A C 1
ATOM 1530 O O . TYR A 1 188 ? -3.288 -13.414 1.128 1.00 86.50 188 TYR A O 1
ATOM 1538 N N . VAL A 1 189 ? -1.353 -12.339 0.770 1.00 86.75 189 VAL A N 1
ATOM 1539 C CA . VAL A 1 189 ? -1.413 -11.510 1.978 1.00 86.75 189 VAL A CA 1
ATOM 1540 C C . VAL A 1 189 ? -2.566 -10.515 1.910 1.00 86.75 189 VAL A C 1
ATOM 1542 O O . VAL A 1 189 ? -3.251 -10.333 2.910 1.00 86.75 189 VAL A O 1
ATOM 1545 N N . ALA A 1 190 ? -2.844 -9.921 0.746 1.00 86.81 190 ALA A N 1
ATOM 1546 C CA . ALA A 1 190 ? -4.020 -9.069 0.560 1.00 86.81 190 ALA A CA 1
ATOM 1547 C C . ALA A 1 190 ? -5.328 -9.819 0.816 1.00 86.81 190 ALA A C 1
ATOM 1549 O O . ALA A 1 190 ? -6.187 -9.326 1.554 1.00 86.81 190 ALA A O 1
ATOM 1550 N N . VAL A 1 191 ? -5.452 -11.039 0.293 1.00 92.94 191 VAL A N 1
ATOM 1551 C CA . VAL A 1 191 ? -6.619 -11.892 0.544 1.00 92.94 191 VAL A CA 1
ATOM 1552 C C . VAL A 1 191 ? -6.698 -12.297 2.017 1.00 92.94 191 VAL A C 1
ATOM 1554 O O . VAL A 1 191 ? -7.746 -12.123 2.637 1.00 92.94 191 VAL A O 1
ATOM 1557 N N . ALA A 1 192 ? -5.596 -12.770 2.604 1.00 94.00 192 ALA A N 1
ATOM 1558 C CA . ALA A 1 192 ? -5.536 -13.179 4.006 1.00 94.00 192 ALA A CA 1
ATOM 1559 C C . ALA A 1 192 ? -5.900 -12.022 4.945 1.00 94.00 192 ALA A C 1
ATOM 1561 O O . ALA A 1 192 ? -6.766 -12.180 5.801 1.00 94.00 192 ALA A O 1
ATOM 1562 N N . TYR A 1 193 ? -5.321 -10.837 4.729 1.00 94.12 193 TYR A N 1
ATOM 1563 C CA . TYR A 1 193 ? -5.665 -9.624 5.467 1.00 94.12 193 TYR A CA 1
ATOM 1564 C C . TYR A 1 193 ? -7.159 -9.306 5.348 1.00 94.12 193 TYR A C 1
ATOM 1566 O O . TYR A 1 193 ? -7.812 -9.037 6.354 1.00 94.12 193 TYR A O 1
ATOM 1574 N N . SER A 1 194 ? -7.713 -9.374 4.131 1.00 96.00 194 SER A N 1
ATOM 1575 C CA . SER A 1 194 ? -9.132 -9.093 3.883 1.00 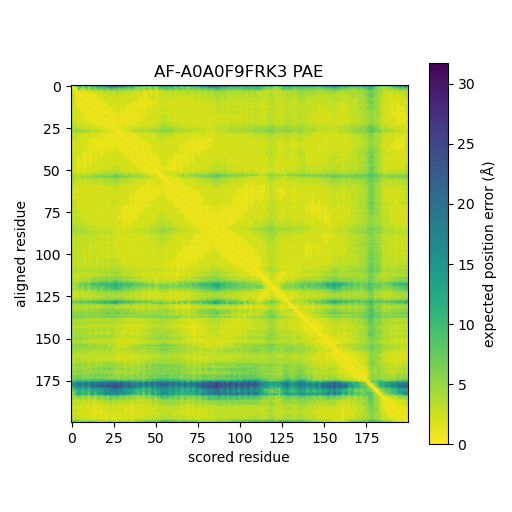96.00 194 SER A CA 1
ATOM 1576 C C . SER A 1 194 ? -10.031 -10.046 4.671 1.00 96.00 194 SER A C 1
ATOM 1578 O O . SER A 1 194 ? -10.938 -9.601 5.370 1.00 96.00 194 SER A O 1
ATOM 1580 N N . ILE A 1 195 ? -9.748 -11.350 4.620 1.00 96.94 195 ILE A N 1
ATOM 1581 C CA . ILE A 1 195 ? -10.494 -12.372 5.365 1.00 96.94 195 ILE A CA 1
ATOM 1582 C C . ILE A 1 195 ? -10.380 -12.128 6.871 1.00 96.94 195 ILE A C 1
ATOM 1584 O O . ILE A 1 195 ? -11.384 -12.152 7.577 1.00 96.94 195 ILE A O 1
ATOM 1588 N N . THR A 1 196 ? -9.182 -11.852 7.380 1.00 95.69 196 THR A N 1
ATOM 1589 C CA . THR A 1 196 ? -8.975 -11.604 8.810 1.00 95.69 196 THR A CA 1
ATOM 1590 C C . THR A 1 196 ? -9.701 -10.358 9.294 1.00 95.69 196 THR A C 1
ATOM 1592 O O . THR A 1 196 ? -10.259 -10.375 10.389 1.00 95.69 196 THR A O 1
ATOM 1595 N N . ALA A 1 197 ? -9.785 -9.313 8.471 1.00 95.56 197 ALA A N 1
ATOM 1596 C CA . ALA A 1 197 ? -10.528 -8.101 8.796 1.00 95.56 197 ALA A CA 1
ATOM 1597 C C . ALA A 1 197 ? -12.036 -8.339 8.992 1.00 95.56 197 ALA A C 1
ATOM 1599 O O . ALA A 1 197 ? -12.694 -7.527 9.634 1.00 95.56 197 ALA A O 1
ATOM 1600 N N . ILE A 1 1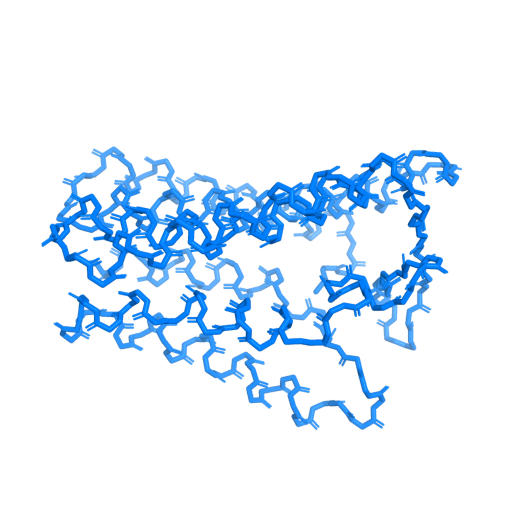98 ? -12.594 -9.460 8.515 1.00 96.44 198 ILE A N 1
ATOM 1601 C CA . ILE A 1 198 ? -13.980 -9.857 8.818 1.00 96.44 198 ILE A CA 1
ATOM 1602 C C . ILE A 1 198 ? -14.179 -10.112 10.314 1.00 96.44 198 ILE A C 1
ATOM 1604 O O . ILE A 1 198 ? -15.275 -9.895 10.834 1.00 96.44 198 ILE A O 1
ATOM 1608 N N . PHE A 1 199 ? -13.144 -10.548 11.022 1.00 94.44 199 PHE A N 1
ATOM 1609 C CA . PHE A 1 199 ? -13.227 -10.907 12.437 1.00 94.44 199 PHE A CA 1
ATOM 1610 C C . PHE A 1 199 ? -12.801 -9.776 13.382 1.00 94.44 199 PHE A C 1
ATOM 1612 O O . PHE A 1 199 ? -12.922 -9.931 14.596 1.00 94.44 199 PHE A O 1
ATOM 1619 N N . VAL A 1 200 ? -12.336 -8.652 12.826 1.00 88.50 200 VAL A N 1
ATOM 1620 C CA . VAL A 1 200 ? -11.980 -7.411 13.536 1.00 88.50 200 VAL A CA 1
ATOM 1621 C C . VAL A 1 200 ? -13.176 -6.462 13.561 1.00 88.50 200 VAL A C 1
ATOM 1623 O O . VAL A 1 200 ? -13.342 -5.759 14.583 1.00 88.50 200 VAL A O 1
#

Sequence (200 aa):
MCYSTESSLIAWVISVVIGCYLWNRNRKYDRWNASFIWTFSAVQLWEAGIWSSTNKSQQNFYLKLLLLTLLAQPLVQTYSGWRATGSRTLQIMTGVFLLIWFYTLYRTFTEQFYVTKGPHGHLIWHSDSGSFIQGNIPVIGILYLLGLFLALLWILPTSIPLIAIGGATILWSLLQTSTGEFDSYWCYVAVAYSITAIFV